Protein 6GYW (pdb70)

Foldseek 3Di:
DDVVLVQLLVFVLVLLLVCLVVLQKAKEKEADDDDPVVQLVQFAADFAAGGSVVRNVQRDPPDPFNQAHFYDYQRGGGGGNTDADFAPDPVVVPDDDRVRRQLRNQCVHQMKMWIQGSVRSAIWIDGNSDIGTRDDSVVVSVVCCVRNVD/DVVLVVQLCFVLVLLLVCLVQLQKAKEKAADDDDDVVQLVQFAADQAAGGNVVRNVQRDPPDPFNAAYFYDYQRGGGGGNTDADFAPDPVPPPPDDRRQRRQLRNQCVHQIKMWIQGSVNSFIWIDGNNDIGTRDDSVVVSVVCCCRRPND

Secondary structure (DSSP, 8-state):
--HHHHHHHHHHHHHHHHHHHHT--EEEEE--SS--HHHHTTSEEEEEE--HHHHHHHT-TTSTTSSSEEEEETTEEEEEEE--PPP--SS-----HHHHHHHHHHHSS--EEEEE-TTT--EEEEETTEEE-S--HHHHHHHHHHHHH-/-HHHHHHHHHHHHHHHHHHHHT--EEEEE--SS--HHHHTTSEEEEEE--HHHHHHHHSTTSTTSSSEEEEETTEEEEEEE-------TTS-TTS-HHHHHHHHHHHSS--EEEEE-TTT--EEEEETTEEE-S--HHHHHHHHHHHHT--

Nearest PDB structures (foldseek):
  6gyw-assembly1_A  TM=1.007E+00  e=6.935E-35  Staphylococcus aureus
  6gyx-assembly1_A  TM=9.900E-01  e=3.095E-31  Staphylococcus aureus
  7dg0-assembly1_B  TM=9.157E-01  e=6.106E-18  Mesomycoplasma ovipneumoniae 14811
  2fb5-assembly1_A  TM=9.556E-01  e=9.405E-17  Bacillus cereus
  8ofj-assembly1_B-2  TM=9.354E-01  e=1.714E-16  Mycoplasmoides pneumoniae 19294

CATH classification: 3.40.1700.10

B-factor: mean 43.96, std 17.42, range [19.11, 138.4]

Structure (mmCIF, N/CA/C/O backbone):
data_6GYW
#
_entry.id   6GYW
#
_cell.length_a   54.799
_cell.length_b   68.190
_cell.length_c   76.796
_cell.angle_alpha   90.000
_cell.angle_beta   90.000
_cell.angle_gamma   90.000
#
_symmetry.space_group_name_H-M   'P 21 21 21'
#
loop_
_entity.id
_entity.type
_entity.pdbx_description
1 polymer 'Diadenylate cyclase'
2 water water
#
loop_
_atom_site.group_PDB
_atom_site.id
_atom_site.type_symbol
_atom_site.label_atom_id
_atom_site.label_alt_id
_atom_site.label_comp_id
_atom_site.label_asym_id
_atom_site.label_entity_id
_atom_site.label_seq_id
_atom_site.pdbx_PDB_ins_code
_atom_site.Cartn_x
_atom_site.Cartn_y
_atom_site.Cartn_z
_atom_site.occupancy
_atom_site.B_iso_or_equiv
_atom_site.auth_seq_id
_atom_site.auth_comp_id
_atom_site.auth_asym_id
_atom_site.auth_atom_id
_atom_site.pdbx_PDB_model_num
ATOM 1 N N . TYR A 1 16 ? 8.366 20.510 20.583 1.00 59.55 110 TYR A N 1
ATOM 2 C CA . TYR A 1 16 ? 9.290 19.686 21.357 1.00 52.49 110 TYR A CA 1
ATOM 3 C C . TYR A 1 16 ? 10.237 20.570 22.158 1.00 64.97 110 TYR A C 1
ATOM 4 O O . TYR A 1 16 ? 10.542 21.692 21.754 1.00 65.89 110 TYR A O 1
ATOM 22 N N . SER A 1 17 ? 10.735 20.025 23.261 1.00 53.36 111 SER A N 1
ATOM 23 C CA . SER A 1 17 ? 11.666 20.730 24.125 1.00 53.26 111 SER A CA 1
ATOM 24 C C . SER A 1 17 ? 13.040 20.822 23.444 1.00 42.51 111 SER A C 1
ATOM 25 O O . SER A 1 17 ? 13.354 20.037 22.554 1.00 39.61 111 SER A O 1
ATOM 33 N N . LYS A 1 18 ? 13.863 21.773 23.869 1.00 51.48 112 LYS A N 1
ATOM 34 C CA . LYS A 1 18 ? 15.196 21.902 23.291 1.00 49.24 112 LYS A CA 1
ATOM 35 C C . LYS A 1 18 ? 15.928 20.586 23.567 1.00 43.12 112 LYS A C 1
ATOM 36 O O . LYS A 1 18 ? 16.612 20.046 22.705 1.00 39.80 112 LYS A O 1
ATOM 55 N N . ASP A 1 19 ? 15.760 20.031 24.762 1.00 44.17 113 ASP A N 1
ATOM 56 C CA . ASP A 1 19 ? 16.440 18.767 25.081 1.00 37.93 113 ASP A CA 1
ATOM 57 C C . ASP A 1 19 ? 15.977 17.629 24.137 1.00 36.22 113 ASP A C 1
ATOM 58 O O . ASP A 1 19 ? 16.775 16.820 23.641 1.00 36.77 113 ASP A O 1
ATOM 67 N N . GLU A 1 20 ? 14.710 17.608 23.825 1.00 38.05 114 GLU A N 1
ATOM 68 C CA . GLU A 1 20 ? 14.186 16.659 22.883 1.00 33.91 114 GLU A CA 1
ATOM 69 C C . GLU A 1 20 ? 14.775 16.932 21.508 1.00 31.03 114 GLU A C 1
ATOM 70 O O . GLU A 1 20 ? 15.063 16.043 20.780 1.00 33.95 114 GLU A O 1
ATOM 82 N N . GLU A 1 21 ? 14.927 18.192 21.171 1.00 36.03 115 GLU A N 1
ATOM 83 C CA . GLU A 1 21 ? 15.490 18.600 19.901 1.00 38.05 115 GLU A CA 1
ATOM 84 C C . GLU A 1 21 ? 16.944 18.144 19.778 1.00 34.65 115 GLU A C 1
ATOM 85 O O . GLU A 1 21 ? 17.365 17.714 18.744 1.00 33.33 115 GLU A O 1
ATOM 97 N N . LYS A 1 22 ? 17.695 18.270 20.853 1.00 35.05 116 LYS A N 1
ATOM 98 C CA . LYS A 1 22 ? 19.084 17.851 20.886 1.00 33.43 116 LYS A CA 1
ATOM 99 C C . LYS A 1 22 ? 19.187 16.347 20.712 1.00 30.63 116 LYS A C 1
ATOM 100 O O . LYS A 1 22 ? 20.071 15.882 20.053 1.00 31.96 116 LYS A O 1
ATOM 119 N N . LEU A 1 23 ? 18.284 15.603 21.313 1.00 30.00 117 LEU A N 1
ATOM 120 C CA . LEU A 1 23 ? 18.280 14.168 21.182 1.00 29.71 117 LEU A CA 1
ATOM 121 C C . LEU A 1 23 ? 17.997 13.749 19.754 1.00 26.87 117 LEU A C 1
ATOM 122 O O . LEU A 1 23 ? 18.609 12.845 19.241 1.00 25.35 117 LEU A O 1
ATOM 138 N N . ILE A 1 24 ? 17.068 14.434 19.124 1.00 28.42 118 ILE A N 1
ATOM 139 C CA . ILE A 1 24 ? 16.724 14.150 17.771 1.00 30.00 118 ILE A CA 1
ATOM 140 C C . ILE A 1 24 ? 17.931 14.384 16.877 1.00 30.89 118 ILE A C 1
ATOM 141 O O . ILE A 1 24 ? 18.192 13.601 16.002 1.00 30.72 118 ILE A O 1
ATOM 157 N N . GLN A 1 25 ? 18.646 15.462 17.106 1.00 29.34 119 GLN A N 1
ATOM 158 C CA . GLN A 1 25 ? 19.812 15.756 16.332 1.00 30.78 119 GLN A CA 1
ATOM 159 C C . GLN A 1 25 ? 20.912 14.747 16.554 1.00 30.74 119 GLN A C 1
ATOM 160 O O . GLN A 1 25 ? 21.563 14.372 15.637 1.00 29.52 119 GLN A O 1
ATOM 174 N N . SER A 1 26 ? 21.106 14.326 17.790 1.00 29.51 120 SER A N 1
ATOM 175 C CA . SER A 1 26 ? 22.100 13.298 18.092 1.00 29.69 120 SER A CA 1
ATOM 176 C C . SER A 1 26 ? 21.865 12.022 17.282 1.00 29.59 120 SER A C 1
ATOM 177 O O . SER A 1 26 ? 22.791 11.483 16.669 1.00 25.71 120 SER A O 1
ATOM 185 N N . VAL A 1 27 ? 20.624 11.550 17.272 1.00 26.59 121 VAL A N 1
ATOM 186 C CA . VAL A 1 27 ? 20.281 10.330 16.546 1.00 26.31 121 VAL A CA 1
ATOM 187 C C . VAL A 1 27 ? 20.396 10.558 15.039 1.00 24.14 121 VAL A C 1
ATOM 188 O O . VAL A 1 27 ? 20.945 9.722 14.322 1.00 23.78 121 VAL A O 1
ATOM 201 N N . SER A 1 28 ? 19.889 11.661 14.539 1.00 24.70 122 SER A N 1
ATOM 202 C CA . SER A 1 28 ? 19.923 11.920 13.125 1.00 26.03 122 SER A CA 1
ATOM 203 C C . SER A 1 28 ? 21.325 12.038 12.579 1.00 26.30 122 SER A C 1
ATOM 204 O O . SER A 1 28 ? 21.611 11.543 11.550 1.00 25.88 122 SER A O 1
ATOM 212 N N . LYS A 1 29 ? 22.188 12.711 13.296 1.00 25.56 123 LYS A N 1
ATOM 213 C CA . LYS A 1 29 ? 23.559 12.851 12.881 1.00 24.76 123 LYS A CA 1
ATOM 214 C C . LYS A 1 29 ? 24.276 11.514 12.870 1.00 25.46 123 LYS A C 1
ATOM 215 O O . LYS A 1 29 ? 25.078 11.270 12.019 1.00 26.52 123 LYS A O 1
ATOM 234 N N . ALA A 1 30 ? 23.999 10.678 13.848 1.00 21.91 124 ALA A N 1
ATOM 235 C CA . ALA A 1 30 ? 24.600 9.366 13.916 1.00 21.59 124 ALA A CA 1
ATOM 236 C C . ALA A 1 30 ? 24.160 8.506 12.767 1.00 25.99 124 ALA A C 1
ATOM 237 O O . ALA A 1 30 ? 24.945 7.859 12.175 1.00 25.47 124 ALA A O 1
ATOM 244 N N . VAL A 1 31 ? 22.887 8.533 12.468 1.00 22.13 125 VAL A N 1
ATOM 245 C CA . VAL A 1 31 ? 22.354 7.755 11.371 1.00 21.07 125 VAL A CA 1
ATOM 246 C C . VAL A 1 31 ? 22.924 8.223 10.027 1.00 25.70 125 VAL A C 1
ATOM 247 O O . VAL A 1 31 ? 23.256 7.407 9.166 1.00 25.43 125 VAL A O 1
ATOM 260 N N . GLN A 1 32 ? 23.040 9.532 9.844 1.00 27.11 126 GLN A N 1
ATOM 261 C CA . GLN A 1 32 ? 23.607 10.073 8.613 1.00 27.47 126 GLN A CA 1
ATOM 262 C C . GLN A 1 32 ? 25.073 9.669 8.473 1.00 25.67 126 GLN A C 1
ATOM 263 O O . GLN A 1 32 ? 25.531 9.371 7.370 1.00 27.60 126 GLN A O 1
ATOM 277 N N . TYR A 1 33 ? 25.795 9.655 9.594 1.00 25.36 127 TYR A N 1
ATOM 278 C CA . TYR A 1 33 ? 27.215 9.281 9.597 1.00 28.19 127 TYR A CA 1
ATOM 279 C C . TYR A 1 33 ? 27.363 7.832 9.160 1.00 29.41 127 TYR A C 1
ATOM 280 O O . TYR A 1 33 ? 28.199 7.495 8.319 1.00 26.52 127 TYR A O 1
ATOM 298 N N . MET A 1 34 ? 26.532 6.969 9.731 1.00 25.66 128 MET A N 1
ATOM 299 C CA . MET A 1 34 ? 26.616 5.548 9.440 1.00 27.76 128 MET A CA 1
ATOM 300 C C . MET A 1 34 ? 26.177 5.258 8.015 1.00 28.90 128 MET A C 1
ATOM 301 O O . MET A 1 34 ? 26.760 4.404 7.335 1.00 26.71 128 MET A O 1
ATOM 315 N N . ALA A 1 35 ? 25.173 5.990 7.549 1.00 25.82 129 ALA A N 1
ATOM 316 C CA . ALA A 1 35 ? 24.675 5.819 6.189 1.00 28.37 129 ALA A CA 1
ATOM 317 C C . ALA A 1 35 ? 25.770 6.062 5.152 1.00 28.94 129 ALA A C 1
ATOM 318 O O . ALA A 1 35 ? 25.949 5.268 4.229 1.00 28.52 129 ALA A O 1
ATOM 325 N N . LYS A 1 36 ? 26.505 7.158 5.318 1.00 28.27 130 LYS A N 1
ATOM 326 C CA . LYS A 1 36 ? 27.562 7.518 4.387 1.00 27.04 130 LYS A CA 1
ATOM 327 C C . LYS A 1 36 ? 28.656 6.459 4.341 1.00 26.75 130 LYS A C 1
ATOM 328 O O . LYS A 1 36 ? 29.275 6.236 3.303 1.00 27.14 130 LYS A O 1
ATOM 347 N N . ARG A 1 37 ? 28.888 5.819 5.482 1.00 30.40 131 ARG A N 1
ATOM 348 C CA . ARG A 1 37 ? 29.967 4.849 5.610 1.00 32.71 131 ARG A CA 1
ATOM 349 C C . ARG A 1 37 ? 29.490 3.411 5.428 1.00 29.69 131 ARG A C 1
ATOM 350 O O . ARG A 1 37 ? 30.274 2.470 5.558 1.00 32.81 131 ARG A O 1
ATOM 370 N N . ARG A 1 38 ? 28.209 3.250 5.116 1.00 27.16 132 ARG A N 1
ATOM 371 C CA . ARG A 1 38 ? 27.654 1.935 4.826 1.00 28.65 132 ARG A CA 1
ATOM 372 C C . ARG A 1 38 ? 27.812 1.031 6.043 1.00 31.39 132 ARG A C 1
ATOM 373 O O . ARG A 1 38 ? 28.161 -0.145 5.933 1.00 33.59 132 ARG A O 1
ATOM 394 N N . ILE A 1 39 ? 27.574 1.622 7.208 1.00 29.05 133 ILE A N 1
ATOM 395 C CA . ILE A 1 39 ? 27.539 0.903 8.469 1.00 26.43 133 ILE A CA 1
ATOM 396 C C . ILE A 1 39 ? 26.098 0.538 8.773 1.00 30.99 133 ILE A C 1
ATOM 397 O O . ILE A 1 39 ? 25.254 1.420 8.926 1.00 29.65 133 ILE A O 1
ATOM 413 N N . GLY A 1 40 ? 25.819 -0.756 8.848 1.00 28.69 134 GLY A N 1
ATOM 414 C CA . GLY A 1 40 ? 24.487 -1.215 9.186 1.00 30.23 134 GLY A CA 1
ATOM 415 C C . GLY A 1 40 ? 24.136 -0.841 10.609 1.00 28.82 134 GLY A C 1
ATOM 416 O O . GLY A 1 40 ? 24.954 -0.938 11.516 1.00 29.01 134 GLY A O 1
ATOM 420 N N . ALA A 1 41 ? 22.905 -0.400 10.812 1.00 30.02 135 ALA A N 1
ATOM 421 C CA . ALA A 1 41 ? 22.469 -0.042 12.149 1.00 29.01 135 ALA A CA 1
ATOM 422 C C . ALA A 1 41 ? 20.991 -0.330 12.270 1.00 25.48 135 ALA A C 1
ATOM 423 O O . ALA A 1 41 ? 20.275 -0.350 11.278 1.00 26.34 135 ALA A O 1
ATOM 430 N N . LEU A 1 42 ? 20.562 -0.543 13.505 1.00 28.05 136 LEU A N 1
ATOM 431 C CA . LEU A 1 42 ? 19.204 -0.962 13.812 1.00 27.66 136 LEU A CA 1
ATOM 432 C C . LEU A 1 42 ? 18.885 -0.407 15.190 1.00 22.81 136 LEU A C 1
ATOM 433 O O . LEU A 1 42 ? 19.444 -0.861 16.190 1.00 23.87 136 LEU A O 1
ATOM 449 N N . ILE A 1 43 ? 18.027 0.613 15.232 1.00 24.54 137 ILE A N 1
ATOM 450 C CA . ILE A 1 43 ? 17.690 1.294 16.483 1.00 19.11 137 ILE A CA 1
ATOM 451 C C . ILE A 1 43 ? 16.184 1.322 16.669 1.00 20.11 137 ILE A C 1
ATOM 452 O O . ILE A 1 43 ? 15.471 1.849 15.816 1.00 22.97 137 ILE A O 1
ATOM 468 N N . VAL A 1 44 ? 15.745 0.756 17.792 1.00 21.73 138 VAL A N 1
ATOM 469 C CA . VAL A 1 44 ? 14.332 0.632 18.144 1.00 23.09 138 VAL A CA 1
ATOM 470 C C . VAL A 1 44 ? 13.980 1.601 19.273 1.00 25.87 138 VAL A C 1
ATOM 471 O O . VAL A 1 44 ? 14.650 1.644 20.309 1.00 25.93 138 VAL A O 1
ATOM 484 N N . PHE A 1 45 ? 12.931 2.384 19.043 1.00 23.56 139 PHE A N 1
ATOM 485 C CA . PHE A 1 45 ? 12.400 3.317 20.029 1.00 22.90 139 PHE A CA 1
ATOM 486 C C . PHE A 1 45 ? 11.110 2.785 20.619 1.00 27.69 139 PHE A C 1
ATOM 487 O O . PHE A 1 45 ? 10.097 2.678 19.926 1.00 29.22 139 PHE A O 1
ATOM 504 N N . GLU A 1 46 ? 11.164 2.444 21.901 1.00 26.00 140 GLU A N 1
ATOM 505 C CA . GLU A 1 46 ? 10.005 1.928 22.611 1.00 28.40 140 GLU A CA 1
ATOM 506 C C . GLU A 1 46 ? 8.929 2.990 22.730 1.00 30.24 140 GLU A C 1
ATOM 507 O O . GLU A 1 46 ? 9.207 4.167 22.975 1.00 30.67 140 GLU A O 1
ATOM 519 N N . LYS A 1 47 ? 7.692 2.559 22.551 1.00 30.46 141 LYS A N 1
ATOM 520 C CA . LYS A 1 47 ? 6.556 3.425 22.777 1.00 34.17 141 LYS A CA 1
ATOM 521 C C . LYS A 1 47 ? 5.730 2.779 23.889 1.00 31.28 141 LYS A C 1
ATOM 522 O O . LYS A 1 47 ? 6.215 2.668 25.018 1.00 35.36 141 LYS A O 1
ATOM 541 N N . GLU A 1 48 ? 4.507 2.351 23.608 1.00 32.25 142 GLU A N 1
ATOM 542 C CA . GLU A 1 48 ? 3.657 1.862 24.678 1.00 43.32 142 GLU A CA 1
ATOM 543 C C . GLU A 1 48 ? 3.921 0.395 24.999 1.00 43.43 142 GLU A C 1
ATOM 544 O O . GLU A 1 48 ? 3.891 -0.001 26.163 1.00 45.75 142 GLU A O 1
ATOM 556 N N . THR A 1 49 ? 4.172 -0.409 23.971 1.00 40.41 143 THR A N 1
ATOM 557 C CA . THR A 1 49 ? 4.473 -1.820 24.178 1.00 37.97 143 THR A CA 1
ATOM 558 C C . THR A 1 49 ? 5.820 -1.951 24.861 1.00 40.47 143 THR A C 1
ATOM 559 O O . THR A 1 49 ? 6.837 -1.500 24.325 1.00 35.86 143 THR A O 1
ATOM 570 N N . GLY A 1 50 ? 5.832 -2.566 26.039 1.00 37.55 144 GLY A N 1
ATOM 571 C CA . GLY A 1 50 ? 7.082 -2.787 26.747 1.00 37.02 144 GLY A CA 1
ATOM 572 C C . GLY A 1 50 ? 7.979 -3.783 26.029 1.00 37.02 144 GLY A C 1
ATOM 573 O O . GLY A 1 50 ? 7.528 -4.861 25.640 1.00 39.83 144 GLY A O 1
ATOM 577 N N . LEU A 1 51 ? 9.250 -3.424 25.859 1.00 38.58 145 LEU A N 1
ATOM 578 C CA . LEU A 1 51 ? 10.201 -4.262 25.125 1.00 34.96 145 LEU A CA 1
ATOM 579 C C . LEU A 1 51 ? 11.212 -4.920 26.059 1.00 35.51 145 LEU A C 1
ATOM 580 O O . LEU A 1 51 ? 12.290 -5.318 25.619 1.00 33.99 145 LEU A O 1
ATOM 596 N N . GLN A 1 52 ? 10.864 -5.045 27.337 1.00 38.68 146 GLN A N 1
ATOM 597 C CA . GLN A 1 52 ? 11.810 -5.551 28.338 1.00 44.94 146 GLN A CA 1
ATOM 598 C C . GLN A 1 52 ? 12.390 -6.917 27.959 1.00 35.62 146 GLN A C 1
ATOM 599 O O . GLN A 1 52 ? 13.571 -7.172 28.181 1.00 40.00 146 GLN A O 1
ATOM 613 N N . ASP A 1 53 ? 11.560 -7.791 27.397 1.00 40.07 147 ASP A N 1
ATOM 614 C CA . ASP A 1 53 ? 12.005 -9.130 27.016 1.00 42.73 147 ASP A CA 1
ATOM 615 C C . ASP A 1 53 ? 13.122 -9.077 25.969 1.00 41.61 147 ASP A C 1
ATOM 616 O O . ASP A 1 53 ? 14.072 -9.854 26.027 1.00 45.83 147 ASP A O 1
ATOM 625 N N . TYR A 1 54 ? 13.007 -8.155 25.021 1.00 37.96 148 TYR A N 1
ATOM 626 C CA . TYR A 1 54 ? 14.028 -7.989 23.989 1.00 33.46 148 TYR A CA 1
ATOM 627 C C . TYR A 1 54 ? 15.254 -7.281 24.552 1.00 31.08 148 TYR A C 1
ATOM 628 O O . TYR A 1 54 ? 16.399 -7.639 24.236 1.00 32.14 148 TYR A O 1
ATOM 646 N N . ILE A 1 55 ? 15.020 -6.286 25.402 1.00 29.77 149 ILE A N 1
ATOM 647 C CA . ILE A 1 55 ? 16.116 -5.575 26.052 1.00 30.14 149 ILE A CA 1
ATOM 648 C C . ILE A 1 55 ? 17.002 -6.550 26.821 1.00 32.73 149 ILE A C 1
ATOM 649 O O . ILE A 1 55 ? 18.237 -6.434 26.804 1.00 30.49 149 ILE A O 1
ATOM 665 N N . GLU A 1 56 ? 16.375 -7.529 27.467 1.00 32.94 150 GLU A N 1
ATOM 666 C CA . GLU A 1 56 ? 17.104 -8.464 28.321 1.00 37.16 150 GLU A CA 1
ATOM 667 C C . GLU A 1 56 ? 17.981 -9.454 27.541 1.00 43.10 150 GLU A C 1
ATOM 668 O O . GLU A 1 56 ? 18.858 -10.086 28.126 1.00 44.78 150 GLU A O 1
ATOM 680 N N . THR A 1 57 ? 17.765 -9.581 26.232 1.00 34.37 151 THR A N 1
ATOM 681 C CA . THR A 1 57 ? 18.630 -10.422 25.398 1.00 34.22 151 THR A CA 1
ATOM 682 C C . THR A 1 57 ? 19.916 -9.701 25.006 1.00 30.26 151 THR A C 1
ATOM 683 O O . THR A 1 57 ? 20.860 -10.332 24.529 1.00 34.48 151 THR A O 1
ATOM 694 N N . GLY A 1 58 ? 19.947 -8.388 25.217 1.00 33.37 152 GLY A N 1
ATOM 695 C CA . GLY A 1 58 ? 21.081 -7.568 24.833 1.00 31.13 152 GLY A CA 1
ATOM 696 C C . GLY A 1 58 ? 22.067 -7.329 25.960 1.00 27.63 152 GLY A C 1
ATOM 697 O O . GLY A 1 58 ? 22.037 -7.992 26.992 1.00 30.21 152 GLY A O 1
ATOM 701 N N . ILE A 1 59 ? 22.959 -6.376 25.735 1.00 28.51 153 ILE A N 1
ATOM 702 C CA . ILE A 1 59 ? 23.902 -5.931 26.752 1.00 30.84 153 ILE A CA 1
ATOM 703 C C . ILE A 1 59 ? 23.357 -4.663 27.390 1.00 27.75 153 ILE A C 1
ATOM 704 O O . ILE A 1 59 ? 23.198 -3.643 26.722 1.00 27.58 153 ILE A O 1
ATOM 720 N N . ALA A 1 60 ? 23.064 -4.732 28.685 1.00 29.90 154 ALA A N 1
ATOM 721 C CA . ALA A 1 60 ? 22.425 -3.619 29.371 1.00 31.46 154 ALA A CA 1
ATOM 722 C C . ALA A 1 60 ? 23.360 -2.421 29.435 1.00 30.43 154 ALA A C 1
ATOM 723 O O . ALA A 1 60 ? 24.545 -2.559 29.763 1.00 30.66 154 ALA A O 1
ATOM 730 N N . MET A 1 61 ? 22.824 -1.248 29.119 1.00 27.78 155 MET A N 1
ATOM 731 C CA . MET A 1 61 ? 23.601 -0.010 29.137 1.00 26.50 155 MET A CA 1
ATOM 732 C C . MET A 1 61 ? 22.993 1.068 30.041 1.00 29.18 155 MET A C 1
ATOM 733 O O . MET A 1 61 ? 23.692 1.621 30.885 1.00 30.64 155 MET A O 1
ATOM 747 N N . ASP A 1 62 ? 21.729 1.403 29.855 1.00 24.90 156 ASP A N 1
ATOM 748 C CA . ASP A 1 62 ? 21.074 2.455 30.609 1.00 24.80 156 ASP A CA 1
ATOM 749 C C . ASP A 1 62 ? 21.897 3.720 30.494 1.00 27.61 156 ASP A C 1
ATOM 750 O O . ASP A 1 62 ? 22.181 4.367 31.449 1.00 29.00 156 ASP A O 1
ATOM 759 N N . SER A 1 63 ? 22.266 4.028 29.270 1.00 26.77 157 SER A N 1
ATOM 760 C CA . SER A 1 63 ? 23.102 5.135 28.927 1.00 29.52 157 SER A CA 1
ATOM 761 C C . SER A 1 63 ? 22.473 6.325 28.273 1.00 29.53 157 SER A C 1
ATOM 762 O O . SER A 1 63 ? 21.549 6.196 27.563 1.00 26.81 157 SER A O 1
ATOM 770 N N . ASN A 1 64 ? 23.050 7.483 28.526 1.00 25.88 158 ASN A N 1
ATOM 771 C CA . ASN A 1 64 ? 22.645 8.702 27.885 1.00 25.86 158 ASN A CA 1
ATOM 772 C C . ASN A 1 64 ? 22.982 8.582 26.422 1.00 24.61 158 ASN A C 1
ATOM 773 O O . ASN A 1 64 ? 23.864 7.881 26.068 1.00 24.38 158 ASN A O 1
ATOM 784 N N . ILE A 1 65 ? 22.244 9.295 25.603 1.00 24.71 159 ILE A N 1
ATOM 785 C CA . ILE A 1 65 ? 22.385 9.257 24.155 1.00 24.50 159 ILE A CA 1
ATOM 786 C C . ILE A 1 65 ? 23.305 10.362 23.634 1.00 30.75 159 ILE A C 1
ATOM 787 O O . ILE A 1 65 ? 23.179 11.527 24.016 1.00 28.69 159 ILE A O 1
ATOM 803 N N . SER A 1 66 ? 24.235 9.975 22.764 1.00 25.37 160 SER A N 1
ATOM 804 C CA . SER A 1 66 ? 25.072 10.918 22.022 1.00 22.98 160 SER A CA 1
ATOM 805 C C . SER A 1 66 ? 25.319 10.367 20.633 1.00 23.90 160 SER A C 1
ATOM 806 O O . SER A 1 66 ? 25.246 9.158 20.420 1.00 24.88 160 SER A O 1
ATOM 814 N N . GLN A 1 67 ? 25.636 11.250 19.696 1.00 23.78 161 GLN A N 1
ATOM 815 C CA . GLN A 1 67 ? 25.987 10.825 18.348 1.00 20.74 161 GLN A CA 1
ATOM 816 C C . GLN A 1 67 ? 27.179 9.875 18.422 1.00 25.64 161 GLN A C 1
ATOM 817 O O . GLN A 1 67 ? 27.211 8.846 17.747 1.00 25.95 161 GLN A O 1
ATOM 831 N N . GLU A 1 68 ? 28.143 10.223 19.270 1.00 23.63 162 GLU A N 1
ATOM 832 C CA . GLU A 1 68 ? 29.378 9.459 19.379 1.00 23.72 162 GLU A CA 1
ATOM 833 C C . GLU A 1 68 ? 29.127 8.026 19.852 1.00 23.13 162 GLU A C 1
ATOM 834 O O . GLU A 1 68 ? 29.664 7.071 19.266 1.00 25.92 162 GLU A O 1
ATOM 846 N N . LEU A 1 69 ? 28.320 7.860 20.892 1.00 23.82 163 LEU A N 1
ATOM 847 C CA . LEU A 1 69 ? 28.054 6.527 21.418 1.00 21.99 163 LEU A CA 1
ATOM 848 C C . LEU A 1 69 ? 27.245 5.678 20.425 1.00 25.10 163 LEU A C 1
ATOM 849 O O . LEU A 1 69 ? 27.512 4.484 20.266 1.00 25.99 163 LEU A O 1
ATOM 865 N N . LEU A 1 70 ? 26.270 6.282 19.750 1.00 26.50 164 LEU A N 1
ATOM 866 C CA . LEU A 1 70 ? 25.524 5.544 18.729 1.00 26.04 164 LEU A CA 1
ATOM 867 C C . LEU A 1 70 ? 26.460 4.998 17.642 1.00 25.46 164 LEU A C 1
ATOM 868 O O . LEU A 1 70 ? 26.361 3.832 17.254 1.00 28.50 164 LEU A O 1
ATOM 884 N N . ILE A 1 71 ? 27.382 5.821 17.157 1.00 25.07 165 ILE A N 1
ATOM 885 C CA . ILE A 1 71 ? 28.337 5.368 16.152 1.00 25.78 165 ILE A CA 1
ATOM 886 C C . ILE A 1 71 ? 29.227 4.260 16.708 1.00 30.66 165 ILE A C 1
ATOM 887 O O . ILE A 1 71 ? 29.395 3.228 16.061 1.00 34.28 165 ILE A O 1
ATOM 903 N N . ASN A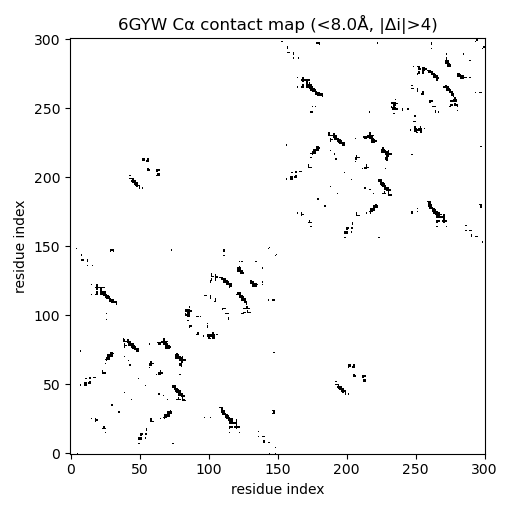 1 72 ? 29.768 4.458 17.908 1.00 28.41 166 ASN A N 1
ATOM 904 C CA . ASN A 1 72 ? 30.655 3.466 18.505 1.00 29.02 166 ASN A CA 1
ATOM 905 C C . ASN A 1 72 ? 29.977 2.098 18.620 1.00 26.23 166 ASN A C 1
ATOM 906 O O . ASN A 1 72 ? 30.612 1.074 18.356 1.00 33.59 166 ASN A O 1
ATOM 917 N N . VAL A 1 73 ? 28.698 2.080 18.975 1.00 26.24 167 VAL A N 1
ATOM 918 C CA . VAL A 1 73 ? 28.000 0.819 19.180 1.00 23.04 167 VAL A CA 1
ATOM 919 C C . VAL A 1 73 ? 27.979 -0.017 17.908 1.00 27.81 167 VAL A C 1
ATOM 920 O O . VAL A 1 73 ? 28.123 -1.234 17.970 1.00 28.68 167 VAL A O 1
ATOM 933 N N . PHE A 1 74 ? 27.814 0.631 16.758 1.00 26.48 168 PHE A N 1
ATOM 934 C CA . PHE A 1 74 ? 27.602 -0.092 15.500 1.00 31.05 168 PHE A CA 1
ATOM 935 C C . PHE A 1 74 ? 28.849 -0.310 14.638 1.00 32.09 168 PHE A C 1
ATOM 936 O O . PHE A 1 74 ? 28.767 -0.751 13.487 1.00 35.99 168 PHE A O 1
ATOM 953 N N . ILE A 1 75 ? 29.995 -0.080 15.216 1.00 30.75 169 ILE A N 1
ATOM 954 C CA . ILE A 1 75 ? 31.213 -0.331 14.503 1.00 29.57 169 ILE A CA 1
ATOM 955 C C . ILE A 1 75 ? 31.291 -1.808 14.230 1.00 33.03 169 ILE A C 1
ATOM 956 O O . ILE A 1 75 ? 31.137 -2.622 15.069 1.00 38.11 169 ILE A O 1
ATOM 972 N N . PRO A 1 76 ? 31.584 -2.100 12.915 1.00 35.03 170 PRO A N 1
ATOM 973 C CA . PRO A 1 76 ? 31.637 -3.528 12.595 1.00 53.37 170 PRO A CA 1
ATOM 974 C C . PRO A 1 76 ? 32.668 -4.271 13.368 1.00 63.09 170 PRO A C 1
ATOM 975 O O . PRO A 1 76 ? 33.708 -3.777 13.721 1.00 96.05 170 PRO A O 1
ATOM 986 N N . ASN A 1 77 ? 32.343 -5.502 13.648 1.00 60.80 171 ASN A N 1
ATOM 987 C CA . ASN A 1 77 ? 33.229 -6.351 14.387 1.00 73.49 171 ASN A CA 1
ATOM 988 C C . ASN A 1 77 ? 33.643 -5.899 15.768 1.00 71.61 171 ASN A C 1
ATOM 989 O O . ASN A 1 77 ? 34.786 -5.968 16.142 1.00 70.32 171 ASN A O 1
ATOM 1000 N N . THR A 1 78 ? 32.655 -5.441 16.505 1.00 47.27 172 THR A N 1
ATOM 1001 C CA . THR A 1 78 ? 32.739 -5.144 17.920 1.00 48.56 172 THR A CA 1
ATOM 1002 C C . THR A 1 78 ? 31.648 -5.956 18.611 1.00 61.31 172 THR A C 1
ATOM 1003 O O . THR A 1 78 ? 30.694 -6.380 17.964 1.00 48.85 172 THR A O 1
ATOM 1014 N N . PRO A 1 79 ? 31.776 -6.178 19.925 1.00 68.85 173 PRO A N 1
ATOM 1015 C CA . PRO A 1 79 ? 30.773 -7.022 20.586 1.00 72.38 173 PRO A CA 1
ATOM 1016 C C . PRO A 1 79 ? 29.339 -6.476 20.509 1.00 58.67 173 PRO A C 1
ATOM 1017 O O . PRO A 1 79 ? 28.391 -7.260 20.525 1.00 83.61 173 PRO A O 1
ATOM 1028 N N . LEU A 1 80 ? 29.186 -5.159 20.398 1.00 41.33 174 LEU A N 1
ATOM 1029 C CA . LEU A 1 80 ? 27.871 -4.537 20.518 1.00 33.23 174 LEU A CA 1
ATOM 1030 C C . LEU A 1 80 ? 27.132 -4.311 19.201 1.00 30.02 174 LEU A C 1
ATOM 1031 O O . LEU A 1 80 ? 25.996 -3.874 19.223 1.00 30.78 174 LEU A O 1
ATOM 1047 N N . HIS A 1 81 ? 27.773 -4.581 18.068 1.00 34.37 175 HIS A N 1
ATOM 1048 C CA . HIS A 1 81 ? 27.188 -4.218 16.779 1.00 43.14 175 HIS A CA 1
ATOM 1049 C C . HIS A 1 81 ? 26.163 -5.251 16.314 1.00 38.12 175 HIS A C 1
ATOM 1050 O O . HIS A 1 81 ? 25.304 -4.942 15.493 1.00 44.46 175 HIS A O 1
ATOM 1064 N N . ASP A 1 82 ? 26.262 -6.467 16.846 1.00 37.21 176 ASP A N 1
ATOM 1065 C CA . ASP A 1 82 ? 25.492 -7.603 16.341 1.00 47.29 176 ASP A CA 1
ATOM 1066 C C . ASP A 1 82 ? 24.117 -7.696 17.001 1.00 40.50 176 ASP A C 1
ATOM 1067 O O . ASP A 1 82 ? 23.860 -8.553 17.847 1.00 41.46 176 ASP A O 1
ATOM 1076 N N . GLY A 1 83 ? 23.229 -6.807 16.598 1.00 36.21 177 GLY A N 1
ATOM 1077 C CA . GLY A 1 83 ? 21.873 -6.827 17.096 1.00 31.16 177 GLY A CA 1
ATOM 1078 C C . GLY A 1 83 ? 21.313 -5.434 17.123 1.00 27.32 177 GLY A C 1
ATOM 1079 O O . GLY A 1 83 ? 21.883 -4.510 16.544 1.00 30.83 177 GLY A O 1
ATOM 1083 N N . ALA A 1 84 ? 20.192 -5.274 17.814 1.00 26.73 178 ALA A N 1
ATOM 1084 C CA . ALA A 1 84 ? 19.493 -4.003 17.848 1.00 26.24 178 ALA A CA 1
ATOM 1085 C C . ALA A 1 84 ? 19.813 -3.194 19.091 1.00 24.50 178 ALA A C 1
ATOM 1086 O O . ALA A 1 84 ? 19.959 -3.738 20.183 1.00 26.60 178 ALA A O 1
ATOM 1093 N N . MET A 1 85 ? 19.903 -1.884 18.905 1.00 23.35 179 MET A N 1
ATOM 1094 C CA . MET A 1 85 ? 19.899 -0.945 20.007 1.00 21.00 179 MET A CA 1
ATOM 1095 C C . MET A 1 85 ? 18.453 -0.677 20.356 1.00 22.72 179 MET A C 1
ATOM 1096 O O . MET A 1 85 ? 17.651 -0.451 19.453 1.00 26.28 179 MET A O 1
ATOM 1110 N N . ILE A 1 86 ? 18.135 -0.707 21.642 1.00 22.64 180 ILE A N 1
ATOM 1111 C CA . ILE A 1 86 ? 16.788 -0.386 22.103 1.00 20.69 180 ILE A CA 1
ATOM 1112 C C . ILE A 1 86 ? 16.823 0.811 23.042 1.00 25.01 180 ILE A C 1
ATOM 1113 O O . ILE A 1 86 ? 17.541 0.820 24.055 1.00 25.33 180 ILE A O 1
ATOM 1129 N N . ILE A 1 87 ? 16.037 1.821 22.687 1.00 23.67 181 ILE A N 1
ATOM 1130 C CA . ILE A 1 87 ? 15.954 3.061 23.440 1.00 22.33 181 ILE A CA 1
ATOM 1131 C C . ILE A 1 87 ? 14.609 3.170 24.154 1.00 28.74 181 ILE A C 1
ATOM 1132 O O . ILE A 1 87 ? 13.554 2.915 23.582 1.00 28.81 181 ILE A O 1
ATOM 1148 N N . GLN A 1 88 ? 14.695 3.519 25.433 1.00 25.89 182 GLN A N 1
ATOM 1149 C CA . GLN A 1 88 ? 13.562 3.714 26.331 1.00 30.50 182 GLN A CA 1
ATOM 1150 C C . GLN A 1 88 ? 13.631 5.141 26.850 1.00 32.41 182 GLN A C 1
ATOM 1151 O O . GLN A 1 88 ? 14.534 5.464 27.620 1.00 33.59 182 GLN A O 1
ATOM 1165 N N . GLY A 1 89 ? 12.702 5.998 26.439 1.00 32.87 183 GLY A N 1
ATOM 1166 C CA . GLY A 1 89 ? 12.751 7.392 26.851 1.00 30.16 183 GLY A CA 1
ATOM 1167 C C . GLY A 1 89 ? 14.027 8.048 26.348 1.00 31.82 183 GLY A C 1
ATOM 1168 O O . GLY A 1 89 ? 14.310 8.024 25.151 1.00 34.09 183 GLY A O 1
ATOM 1172 N N . THR A 1 90 ? 14.805 8.610 27.239 1.00 30.24 184 THR A N 1
ATOM 1173 C CA . THR A 1 90 ? 16.022 9.282 26.870 1.00 31.17 184 THR A CA 1
ATOM 1174 C C . THR A 1 90 ? 17.246 8.430 27.108 1.00 34.60 184 THR A C 1
ATOM 1175 O O . THR A 1 90 ? 18.323 8.945 27.128 1.00 36.53 184 THR A O 1
ATOM 1186 N N . LYS A 1 91 ? 17.064 7.144 27.309 1.00 28.74 185 LYS A N 1
ATOM 1187 C CA . LYS A 1 91 ? 18.165 6.260 27.573 1.00 25.58 185 LYS A CA 1
ATOM 1188 C C . LYS A 1 91 ? 18.306 5.094 26.612 1.00 29.26 185 LYS A C 1
ATOM 1189 O O . LYS A 1 91 ? 17.358 4.613 26.109 1.00 27.70 185 LYS A O 1
ATOM 1208 N N . ILE A 1 92 ? 19.531 4.651 26.388 1.00 25.81 186 ILE A N 1
ATOM 1209 C CA . ILE A 1 92 ? 19.785 3.478 25.603 1.00 24.57 186 ILE A CA 1
ATOM 1210 C C . ILE A 1 92 ? 19.687 2.354 26.617 1.00 30.54 186 ILE A C 1
ATOM 1211 O O . ILE A 1 92 ? 20.488 2.245 27.484 1.00 25.78 186 ILE A O 1
ATOM 1227 N N . ALA A 1 93 ? 18.687 1.517 26.498 1.00 23.98 187 ALA A N 1
ATOM 1228 C CA . ALA A 1 93 ? 18.472 0.445 27.462 1.00 23.62 187 ALA A CA 1
ATOM 1229 C C . ALA A 1 93 ? 19.483 -0.665 27.261 1.00 25.92 187 ALA A C 1
ATOM 1230 O O . ALA A 1 93 ? 20.052 -1.183 28.224 1.00 27.42 187 ALA A O 1
ATOM 1237 N N . ALA A 1 94 ? 19.701 -1.022 26.001 1.00 27.26 188 ALA A N 1
ATOM 1238 C CA . ALA A 1 94 ? 20.568 -2.136 25.661 1.00 27.96 188 ALA A CA 1
ATOM 1239 C C . ALA A 1 94 ? 21.031 -2.047 24.210 1.00 25.44 188 ALA A C 1
ATOM 1240 O O . ALA A 1 94 ? 20.423 -1.357 23.375 1.00 27.02 188 ALA A O 1
ATOM 1247 N N . ALA A 1 95 ? 22.125 -2.736 23.919 1.00 24.66 189 ALA A N 1
ATOM 1248 C CA . ALA A 1 95 ? 22.573 -2.929 22.555 1.00 27.60 189 ALA A CA 1
ATOM 1249 C C . ALA A 1 95 ? 22.723 -4.423 22.287 1.00 23.16 189 ALA A C 1
ATOM 1250 O O . ALA A 1 95 ? 22.704 -5.236 23.219 1.00 28.35 189 ALA A O 1
ATOM 1257 N N . ALA A 1 96 ? 22.863 -4.776 21.014 1.00 23.66 190 ALA A N 1
ATOM 1258 C CA . ALA A 1 96 ? 23.047 -6.159 20.591 1.00 26.35 190 ALA A CA 1
ATOM 1259 C C . ALA A 1 96 ? 21.883 -7.039 21.031 1.00 30.36 190 ALA A C 1
ATOM 1260 O O . ALA A 1 96 ? 22.062 -8.197 21.397 1.00 31.74 190 ALA A O 1
ATOM 1267 N N . SER A 1 97 ? 20.687 -6.465 20.994 1.00 28.96 191 SER A N 1
ATOM 1268 C CA . SER A 1 97 ? 19.478 -7.198 21.335 1.00 29.16 191 SER A CA 1
ATOM 1269 C C . SER A 1 97 ? 18.932 -7.988 20.158 1.00 28.54 191 SER A C 1
ATOM 1270 O O . SER A 1 97 ? 19.042 -7.578 19.000 1.00 29.50 191 SER A O 1
ATOM 1278 N N . TYR A 1 98 ? 18.317 -9.115 20.486 1.00 32.74 192 TYR A N 1
ATOM 1279 C CA . TYR A 1 98 ? 17.560 -9.908 19.532 1.00 34.92 192 TYR A CA 1
ATOM 1280 C C . TYR A 1 98 ? 16.227 -9.233 19.226 1.00 36.88 192 TYR A C 1
ATOM 1281 O O . TYR A 1 98 ? 15.612 -8.635 20.109 1.00 34.09 192 TYR A O 1
ATOM 1299 N N . LEU A 1 99 ? 15.812 -9.306 17.963 1.00 31.51 193 LEU A N 1
ATOM 1300 C CA . LEU A 1 99 ? 14.468 -8.905 17.549 1.00 32.57 193 LEU A CA 1
ATOM 1301 C C . LEU A 1 99 ? 13.884 -10.058 16.762 1.00 33.38 193 LEU A C 1
ATOM 1302 O O . LEU A 1 99 ? 14.617 -10.804 16.119 1.00 36.17 193 LEU A O 1
ATOM 1318 N N . PRO A 1 100 ? 12.553 -10.209 16.788 1.00 34.02 194 PRO A N 1
ATOM 1319 C CA . PRO A 1 100 ? 11.957 -11.290 16.006 1.00 37.92 194 PRO A CA 1
ATOM 1320 C C . PRO A 1 100 ? 11.977 -10.971 14.513 1.00 35.67 194 PRO A C 1
ATOM 1321 O O . PRO A 1 100 ? 11.775 -9.823 14.126 1.00 38.16 194 PRO A O 1
ATOM 1332 N N . LEU A 1 101 ? 12.248 -11.972 13.688 1.00 35.14 195 LEU A N 1
ATOM 1333 C CA . LEU A 1 101 ? 12.186 -11.791 12.245 1.00 37.08 195 LEU A CA 1
ATOM 1334 C C . LEU A 1 101 ? 10.748 -11.882 11.773 1.00 36.83 195 LEU A C 1
ATOM 1335 O O . LEU A 1 101 ? 9.986 -12.732 12.245 1.00 40.86 195 LEU A O 1
ATOM 1351 N N . SER A 1 102 ? 10.374 -11.022 10.832 1.00 36.43 196 SER A N 1
ATOM 1352 C CA . SER A 1 102 ? 9.020 -11.063 10.285 1.00 37.58 196 SER A CA 1
ATOM 1353 C C . SER A 1 102 ? 8.676 -12.438 9.712 1.00 44.41 196 SER A C 1
ATOM 1354 O O . SER A 1 102 ? 9.522 -13.098 9.109 1.00 50.25 196 SER A O 1
ATOM 1362 N N . ASP A 1 103 ? 7.424 -12.851 9.904 1.00 41.51 197 ASP A N 1
ATOM 1363 C CA . ASP A 1 103 ? 6.916 -14.117 9.385 1.00 44.32 197 ASP A CA 1
ATOM 1364 C C . ASP A 1 103 ? 6.368 -13.988 7.963 1.00 46.39 197 ASP A C 1
ATOM 1365 O O . ASP A 1 103 ? 6.132 -14.987 7.295 1.00 49.46 197 ASP A O 1
ATOM 1374 N N . SER A 1 104 ? 6.153 -12.759 7.504 1.00 46.04 198 SER A N 1
ATOM 1375 C CA . SER A 1 104 ? 5.476 -12.545 6.228 1.00 52.04 198 SER A CA 1
ATOM 1376 C C . SER A 1 104 ? 6.323 -13.049 5.051 1.00 47.51 198 SER A C 1
ATOM 1377 O O . SER A 1 104 ? 7.472 -12.631 4.906 1.00 48.22 198 SER A O 1
ATOM 1385 N N . PRO A 1 105 ? 5.772 -13.957 4.221 1.00 52.34 199 PRO A N 1
ATOM 1386 C CA . PRO A 1 105 ? 6.532 -14.447 3.062 1.00 55.82 199 PRO A CA 1
ATOM 1387 C C . PRO A 1 105 ? 6.916 -13.340 2.088 1.00 68.62 199 PRO A C 1
ATOM 1388 O O . PRO A 1 105 ? 8.062 -13.301 1.636 1.00 61.12 199 PRO A O 1
ATOM 1399 N N . LYS A 1 106 ? 5.971 -12.459 1.776 1.00 52.56 200 LYS A N 1
ATOM 1400 C CA . LYS A 1 106 ? 6.241 -11.330 0.898 1.00 60.06 200 LYS A CA 1
ATOM 1401 C C . LYS A 1 106 ? 7.424 -10.517 1.435 1.00 56.91 200 LYS A C 1
ATOM 1402 O O . LYS A 1 106 ? 8.259 -10.048 0.663 1.00 60.17 200 LYS A O 1
ATOM 1421 N N . ILE A 1 107 ? 7.500 -10.382 2.760 1.00 79.70 201 ILE A N 1
ATOM 1422 C CA . ILE A 1 107 ? 8.650 -9.762 3.432 1.00 72.16 201 ILE A CA 1
ATOM 1423 C C . ILE A 1 107 ? 9.684 -10.812 3.860 1.00 93.38 201 ILE A C 1
ATOM 1424 O O . ILE A 1 107 ? 9.735 -11.203 5.028 1.00 105.48 201 ILE A O 1
ATOM 1440 N N . SER A 1 108 ? 10.509 -11.261 2.920 1.00 88.19 202 SER A N 1
ATOM 1441 C CA . SER A 1 108 ? 11.561 -12.238 3.208 1.00 81.64 202 SER A CA 1
ATOM 1442 C C . SER A 1 108 ? 12.279 -12.612 1.921 1.00 68.76 202 SER A C 1
ATOM 1443 O O . SER A 1 108 ? 11.638 -12.877 0.904 1.00 88.14 202 SER A O 1
ATOM 1451 N N . SER A 1 110 ? 11.214 -8.725 -0.709 1.00 74.56 204 SER A N 1
ATOM 1452 C CA . SER A 1 110 ? 12.147 -9.670 -0.128 1.00 77.29 204 SER A CA 1
ATOM 1453 C C . SER A 1 110 ? 13.384 -8.869 0.219 1.00 79.19 204 SER A C 1
ATOM 1454 O O . SER A 1 110 ? 13.843 -8.050 -0.558 1.00 79.10 204 SER A O 1
ATOM 1461 N N . LEU A 1 111 ? 13.919 -9.123 1.396 1.00 93.39 205 LEU A N 1
ATOM 1462 C CA . LEU A 1 111 ? 15.007 -8.317 1.935 1.00 78.01 205 LEU A CA 1
ATOM 1463 C C . LEU A 1 111 ? 15.824 -9.058 2.996 1.00 71.66 205 LEU A C 1
ATOM 1464 O O . LEU A 1 111 ? 15.541 -10.212 3.320 1.00 93.33 205 LEU A O 1
ATOM 1480 N N . GLY A 1 112 ? 16.836 -8.377 3.529 1.00 74.97 206 GLY A N 1
ATOM 1481 C CA . GLY A 1 112 ? 17.826 -8.997 4.393 1.00 72.55 206 GLY A CA 1
ATOM 1482 C C . GLY A 1 112 ? 17.464 -9.086 5.865 1.00 80.01 206 GLY A C 1
ATOM 1483 O O . GLY A 1 112 ? 16.376 -8.691 6.281 1.00 85.28 206 GLY A O 1
ATOM 1487 N N . THR A 1 113 ? 18.408 -9.601 6.649 1.00 76.20 207 THR A N 1
ATOM 1488 C CA . THR A 1 113 ? 18.187 -9.916 8.057 1.00 62.39 207 THR A CA 1
ATOM 1489 C C . THR A 1 113 ? 17.791 -8.707 8.895 1.00 51.71 207 THR A C 1
ATOM 1490 O O . THR A 1 113 ? 16.800 -8.760 9.628 1.00 42.69 207 THR A O 1
ATOM 1501 N N . ARG A 1 114 ? 18.578 -7.636 8.812 1.00 41.87 208 ARG A N 1
ATOM 1502 C CA . ARG A 1 114 ? 18.309 -6.436 9.590 1.00 35.45 208 ARG A CA 1
ATOM 1503 C C . ARG A 1 114 ? 16.925 -5.879 9.277 1.00 30.06 208 ARG A C 1
ATOM 1504 O O . ARG A 1 114 ? 16.188 -5.491 10.181 1.00 33.61 208 ARG A O 1
ATOM 1525 N N . HIS A 1 115 ? 16.569 -5.839 7.999 1.00 36.55 209 HIS A N 1
ATOM 1526 C CA . HIS A 1 115 ? 15.286 -5.266 7.615 1.00 35.60 209 HIS A CA 1
ATOM 1527 C C . HIS A 1 115 ? 14.148 -6.199 8.007 1.00 30.41 209 HIS A C 1
ATOM 1528 O O . HIS A 1 115 ? 13.093 -5.744 8.433 1.00 32.66 209 HIS A O 1
ATOM 1542 N N . ARG A 1 116 ? 14.368 -7.507 7.891 1.00 33.28 210 ARG A N 1
ATOM 1543 C CA . ARG A 1 116 ? 13.339 -8.463 8.277 1.00 32.58 210 ARG A CA 1
ATOM 1544 C C . ARG A 1 116 ? 13.094 -8.370 9.797 1.00 32.65 210 ARG A C 1
ATOM 1545 O O . ARG A 1 116 ? 11.961 -8.501 10.266 1.00 32.12 210 ARG A O 1
ATOM 1566 N N . ALA A 1 117 ? 14.160 -8.122 10.550 1.00 30.92 211 ALA A N 1
ATOM 1567 C CA . ALA A 1 117 ? 14.076 -7.892 11.993 1.00 34.47 211 ALA A CA 1
ATOM 1568 C C . ALA A 1 117 ? 13.319 -6.604 12.333 1.00 31.06 211 ALA A C 1
ATOM 1569 O O . ALA A 1 117 ? 12.523 -6.575 13.276 1.00 32.85 211 ALA A O 1
ATOM 1576 N N . ALA A 1 118 ? 13.584 -5.536 11.581 1.00 27.78 212 ALA A N 1
ATOM 1577 C CA . ALA A 1 118 ? 12.898 -4.266 11.802 1.00 31.72 212 ALA A CA 1
ATOM 1578 C C . ALA A 1 118 ? 11.404 -4.409 11.532 1.00 34.40 212 ALA A C 1
ATOM 1579 O O . ALA A 1 118 ? 10.580 -3.877 12.268 1.00 30.94 212 ALA A O 1
ATOM 1586 N N . VAL A 1 119 ? 11.056 -5.125 10.470 1.00 32.04 213 VAL A N 1
ATOM 1587 C CA . VAL A 1 119 ? 9.655 -5.373 10.180 1.00 30.58 213 VAL A CA 1
ATOM 1588 C C . VAL A 1 119 ? 9.069 -6.218 11.309 1.00 37.25 213 VAL A C 1
ATOM 1589 O O . VAL A 1 119 ? 7.985 -5.938 11.808 1.00 36.92 213 VAL A O 1
ATOM 1602 N N . GLY A 1 120 ? 9.814 -7.234 11.729 1.00 31.83 214 GLY A N 1
ATOM 1603 C CA . GLY A 1 120 ? 9.343 -8.157 12.737 1.00 31.94 214 GLY A CA 1
ATOM 1604 C C . GLY A 1 120 ? 8.961 -7.511 14.058 1.00 33.56 214 GLY A C 1
ATOM 1605 O O . GLY A 1 120 ? 7.926 -7.856 14.622 1.00 37.46 214 GLY A O 1
ATOM 1609 N N . ILE A 1 121 ? 9.781 -6.594 14.565 1.00 32.62 215 ILE A N 1
ATOM 1610 C CA . ILE A 1 121 ? 9.479 -5.962 15.850 1.00 29.61 215 ILE A CA 1
ATOM 1611 C C . ILE A 1 121 ? 8.255 -5.048 15.697 1.00 32.83 215 ILE A C 1
ATOM 1612 O O . ILE A 1 121 ? 7.468 -4.902 16.632 1.00 35.85 215 ILE A O 1
ATOM 1628 N N . SER A 1 122 ? 8.077 -4.472 14.510 1.00 30.55 216 SER A N 1
ATOM 1629 C CA . SER A 1 122 ? 6.931 -3.597 14.247 1.00 33.33 216 SER A CA 1
ATOM 1630 C C . SER A 1 122 ? 5.618 -4.375 14.123 1.00 42.84 216 SER A C 1
ATOM 1631 O O . SER A 1 122 ? 4.542 -3.783 14.162 1.00 40.49 216 SER A O 1
ATOM 1639 N N . GLU A 1 123 ? 5.711 -5.695 13.977 1.00 35.20 217 GLU A N 1
ATOM 1640 C CA . GLU A 1 123 ? 4.542 -6.556 13.839 1.00 42.37 217 GLU A CA 1
ATOM 1641 C C . GLU A 1 123 ? 4.001 -7.034 15.191 1.00 36.79 217 GLU A C 1
ATOM 1642 O O . GLU A 1 123 ? 2.859 -7.498 15.270 1.00 43.62 217 GLU A O 1
ATOM 1654 N N . VAL A 1 124 ? 4.812 -6.910 16.242 1.00 38.66 218 VAL A N 1
ATOM 1655 C CA . VAL A 1 124 ? 4.436 -7.385 17.577 1.00 44.99 218 VAL A CA 1
ATOM 1656 C C . VAL A 1 124 ? 4.503 -6.283 18.631 1.00 42.38 218 VAL A C 1
ATOM 1657 O O . VAL A 1 124 ? 4.371 -6.550 19.825 1.00 46.22 218 VAL A O 1
ATOM 1670 N N . SER A 1 125 ? 4.697 -5.046 18.185 1.00 36.70 219 SER A N 1
ATOM 1671 C CA . SER A 1 125 ? 4.808 -3.902 19.086 1.00 34.38 219 SER A CA 1
ATOM 1672 C C . SER A 1 125 ? 4.445 -2.623 18.357 1.00 38.92 219 SER A C 1
ATOM 1673 O O . SER A 1 125 ? 4.322 -2.616 17.134 1.00 36.41 219 SER A O 1
ATOM 1681 N N . ASP A 1 126 ? 4.281 -1.540 19.113 1.00 36.59 220 ASP A N 1
ATOM 1682 C CA . ASP A 1 126 ? 4.092 -0.225 18.518 1.00 36.45 220 ASP A CA 1
ATOM 1683 C C . ASP A 1 126 ? 5.403 0.544 18.414 1.00 33.10 220 ASP A C 1
ATOM 1684 O O . ASP A 1 126 ? 5.398 1.751 18.221 1.00 33.98 220 ASP A O 1
ATOM 1693 N N . ALA A 1 127 ? 6.532 -0.150 18.523 1.00 29.67 221 ALA A N 1
ATOM 1694 C CA . ALA A 1 127 ? 7.824 0.524 18.472 1.00 32.18 221 ALA A CA 1
ATOM 1695 C C . ALA A 1 127 ? 8.085 1.162 17.105 1.00 26.94 221 ALA A C 1
ATOM 1696 O O . ALA A 1 127 ? 7.536 0.740 16.092 1.00 30.10 221 ALA A O 1
ATOM 1703 N N . PHE A 1 128 ? 8.929 2.188 17.107 1.00 29.61 222 PHE A N 1
ATOM 1704 C CA . PHE A 1 128 ? 9.391 2.850 15.889 1.00 24.99 222 PHE A CA 1
ATOM 1705 C C . PHE A 1 128 ? 10.849 2.479 15.711 1.00 24.68 222 PHE A C 1
ATOM 1706 O O . PHE A 1 128 ? 11.636 2.678 16.622 1.00 26.95 222 PHE A O 1
ATOM 1723 N N . THR A 1 129 ? 11.191 1.930 14.549 1.00 24.50 223 THR A N 1
ATOM 1724 C CA . THR A 1 129 ? 12.548 1.423 14.308 1.00 22.86 223 THR A CA 1
ATOM 1725 C C . THR A 1 129 ? 13.169 2.053 13.075 1.00 22.40 223 THR A C 1
ATOM 1726 O O . THR A 1 129 ? 12.512 2.187 12.046 1.00 26.80 223 THR A O 1
ATOM 1737 N N . VAL A 1 130 ? 14.450 2.408 13.176 1.00 24.16 224 VAL A N 1
ATOM 1738 C CA . VAL A 1 130 ? 15.201 2.907 12.029 1.00 24.35 224 VAL A CA 1
ATOM 1739 C C . VAL A 1 130 ? 16.290 1.896 11.658 1.00 24.80 224 VAL A C 1
ATOM 1740 O O . VAL A 1 130 ? 16.905 1.279 12.539 1.00 25.42 224 VAL A O 1
ATOM 1753 N N . ILE A 1 131 ? 16.469 1.694 10.356 1.00 24.14 225 ILE A N 1
ATOM 1754 C CA . ILE A 1 131 ? 17.504 0.803 9.822 1.00 23.88 225 ILE A CA 1
ATOM 1755 C C . ILE A 1 131 ? 18.352 1.568 8.830 1.00 24.98 225 ILE A C 1
ATOM 1756 O O . ILE A 1 131 ? 17.818 2.294 7.987 1.00 26.40 225 ILE A O 1
ATOM 1772 N N . VAL A 1 132 ? 19.666 1.391 8.923 1.00 22.97 226 VAL A N 1
ATOM 1773 C CA . VAL A 1 132 ? 20.581 1.844 7.895 1.00 27.10 226 VAL A CA 1
ATOM 1774 C C . VAL A 1 132 ? 21.045 0.608 7.144 1.00 28.02 226 VAL A C 1
ATOM 1775 O O . VAL A 1 132 ? 21.513 -0.348 7.756 1.00 31.24 226 VAL A O 1
ATOM 1788 N N . SER A 1 133 ? 20.892 0.634 5.824 1.00 27.61 227 SER A N 1
ATOM 1789 C CA . SER A 1 133 ? 21.368 -0.442 4.961 1.00 30.99 227 SER A CA 1
ATOM 1790 C C . SER A 1 133 ? 22.880 -0.429 4.782 1.00 29.04 227 SER A C 1
ATOM 1791 O O . SER A 1 133 ? 23.447 0.589 4.379 1.00 31.51 227 SER A O 1
ATOM 1799 N N . GLU A 1 134 ? 23.525 -1.571 5.019 1.00 31.84 228 GLU A N 1
ATOM 1800 C CA . GLU A 1 134 ? 24.965 -1.685 4.768 1.00 39.66 228 GLU A CA 1
ATOM 1801 C C . GLU A 1 134 ? 25.286 -1.539 3.285 1.00 40.11 228 GLU A C 1
ATOM 1802 O O . GLU A 1 134 ? 26.387 -1.132 2.906 1.00 40.24 228 GLU A O 1
ATOM 1814 N N . GLU A 1 135 ? 24.345 -1.919 2.436 1.00 34.94 229 GLU A N 1
ATOM 1815 C CA . GLU A 1 135 ? 24.626 -2.017 1.013 1.00 37.59 229 GLU A CA 1
ATOM 1816 C C . GLU A 1 135 ? 24.506 -0.670 0.309 1.00 37.38 229 GLU A C 1
ATOM 1817 O O . GLU A 1 135 ? 25.340 -0.326 -0.520 1.00 39.66 229 GLU A O 1
ATOM 1829 N N . THR A 1 136 ? 23.479 0.101 0.655 1.00 35.06 230 THR A N 1
ATOM 1830 C CA . THR A 1 136 ? 23.183 1.348 -0.050 1.00 35.31 230 THR A CA 1
ATOM 1831 C C . THR A 1 136 ? 23.287 2.591 0.821 1.00 33.47 230 THR A C 1
ATOM 1832 O O . THR A 1 136 ? 23.338 3.705 0.309 1.00 34.23 230 THR A O 1
ATOM 1843 N N . GLY A 1 137 ? 23.274 2.403 2.132 1.00 31.41 231 GLY A N 1
ATOM 1844 C CA . GLY A 1 137 ? 23.237 3.518 3.059 1.00 29.81 231 GLY A CA 1
ATOM 1845 C C . GLY A 1 137 ? 21.848 4.123 3.180 1.00 30.85 231 GLY A C 1
ATOM 1846 O O . GLY A 1 137 ? 21.658 5.114 3.889 1.00 33.85 231 GLY A O 1
ATOM 1850 N N . ASP A 1 138 ? 20.876 3.533 2.490 1.00 28.82 232 ASP A N 1
ATOM 1851 C CA . ASP A 1 138 ? 19.481 3.986 2.589 1.00 28.75 232 ASP A CA 1
ATOM 1852 C C . ASP A 1 138 ? 18.994 3.916 4.025 1.00 31.72 232 ASP A C 1
ATOM 1853 O O . ASP A 1 138 ? 19.275 2.957 4.747 1.00 28.14 232 ASP A O 1
ATOM 1862 N N . ILE A 1 139 ? 18.248 4.940 4.424 1.00 30.10 233 ILE A N 1
ATOM 1863 C CA . ILE A 1 139 ? 17.552 4.954 5.701 1.00 27.11 233 ILE A CA 1
ATOM 1864 C C . ILE A 1 139 ? 16.116 4.484 5.505 1.00 27.55 233 ILE A C 1
ATOM 1865 O O . ILE A 1 139 ? 15.404 4.981 4.637 1.00 29.25 233 ILE A O 1
ATOM 1881 N N . SER A 1 140 ? 15.708 3.511 6.310 1.00 28.09 234 SER A N 1
ATOM 1882 C CA . SER A 1 140 ? 14.350 3.002 6.283 1.00 30.45 234 SER A CA 1
ATOM 1883 C C . SER A 1 140 ? 13.796 2.996 7.698 1.00 27.94 234 SER A C 1
ATOM 1884 O O . SER A 1 140 ? 14.558 2.959 8.667 1.00 28.95 234 SER A O 1
ATOM 1892 N N . VAL A 1 141 ? 12.474 3.052 7.813 1.00 27.99 235 VAL A N 1
ATOM 1893 C CA . VAL A 1 141 ? 11.828 2.936 9.112 1.00 29.73 235 VAL A CA 1
ATOM 1894 C C . VAL A 1 141 ? 10.683 1.937 9.087 1.00 29.15 235 VAL A C 1
ATOM 1895 O O . VAL A 1 141 ? 10.059 1.707 8.048 1.00 32.16 235 VAL A O 1
ATOM 1908 N N . THR A 1 142 ? 10.381 1.395 10.238 1.00 26.90 236 THR A N 1
ATOM 1909 C CA . THR A 1 142 ? 9.258 0.509 10.404 1.00 30.65 236 THR A CA 1
ATOM 1910 C C . THR A 1 142 ? 8.377 0.959 11.543 1.00 25.95 236 THR A C 1
ATOM 1911 O O . THR A 1 142 ? 8.814 1.386 12.566 1.00 28.60 236 THR A O 1
ATOM 1922 N N . PHE A 1 143 ? 7.096 0.860 11.296 1.00 31.01 237 PHE A N 1
ATOM 1923 C CA . PHE A 1 143 ? 6.090 1.144 12.273 1.00 35.31 237 PHE A CA 1
ATOM 1924 C C . PHE A 1 143 ? 4.786 0.450 11.901 1.00 33.66 237 PHE A C 1
ATOM 1925 O O . PHE A 1 143 ? 4.368 0.536 10.810 1.00 38.54 237 PHE A O 1
ATOM 1942 N N . ASP A 1 144 ? 4.171 -0.229 12.832 1.00 31.67 238 ASP A N 1
ATOM 1943 C CA . ASP A 1 144 ? 2.896 -0.888 12.584 1.00 39.96 238 ASP A CA 1
ATOM 1944 C C . ASP A 1 144 ? 2.817 -1.849 11.446 1.00 40.77 238 ASP A C 1
ATOM 1945 O O . ASP A 1 144 ? 1.855 -1.89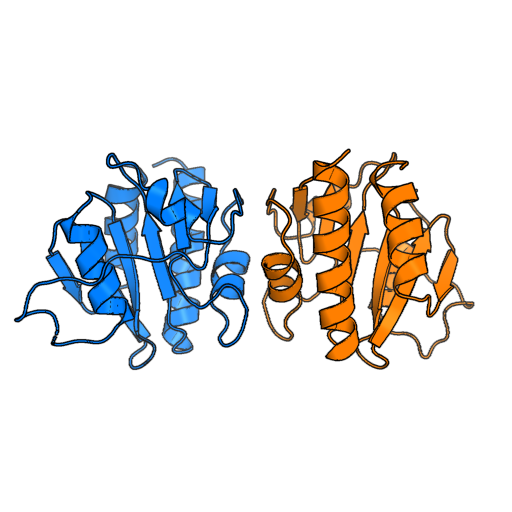9 10.717 1.00 45.66 238 ASP A O 1
ATOM 1954 N N . GLY A 1 145 ? 3.848 -2.633 11.309 1.00 45.82 239 GLY A N 1
ATOM 1955 C CA . GLY A 1 145 ? 3.944 -3.634 10.262 1.00 62.67 239 GLY A CA 1
ATOM 1956 C C . GLY A 1 145 ? 4.312 -3.043 8.918 1.00 65.24 239 GLY A C 1
ATOM 1957 O O . GLY A 1 145 ? 4.495 -3.776 7.945 1.00 52.15 239 GLY A O 1
ATOM 1961 N N . LYS A 1 146 ? 4.434 -1.719 8.870 1.00 44.92 240 LYS A N 1
ATOM 1962 C CA . LYS A 1 146 ? 4.697 -1.010 7.625 1.00 53.61 240 LYS A CA 1
ATOM 1963 C C . LYS A 1 146 ? 6.178 -0.663 7.526 1.00 55.95 240 LYS A C 1
ATOM 1964 O O . LYS A 1 146 ? 6.789 -0.266 8.513 1.00 38.97 240 LYS A O 1
ATOM 1983 N N . LEU A 1 147 ? 6.744 -0.837 6.334 1.00 55.90 241 LEU A N 1
ATOM 1984 C CA . LEU A 1 147 ? 8.135 -0.497 6.056 1.00 49.08 241 LEU A CA 1
ATOM 1985 C C . LEU A 1 147 ? 8.200 0.648 5.050 1.00 45.53 241 LEU A C 1
ATOM 1986 O O . LEU A 1 147 ? 7.631 0.568 3.962 1.00 55.73 241 LEU A O 1
ATOM 2002 N N . ARG A 1 148 ? 8.887 1.717 5.436 1.00 34.45 242 ARG A N 1
ATOM 2003 C CA . ARG A 1 148 ? 9.057 2.890 4.588 1.00 36.55 242 ARG A CA 1
ATOM 2004 C C . ARG A 1 148 ? 10.524 2.975 4.190 1.00 35.27 242 ARG A C 1
ATOM 2005 O O . ARG A 1 148 ? 11.387 3.228 5.035 1.00 32.60 242 ARG A O 1
ATOM 2026 N N . ARG A 1 149 ? 10.799 2.757 2.907 1.00 36.60 243 ARG A N 1
ATOM 2027 C CA . ARG A 1 149 ? 12.171 2.607 2.439 1.00 35.49 243 ARG A CA 1
ATOM 2028 C C . ARG A 1 149 ? 12.755 3.897 1.876 1.00 37.84 243 ARG A C 1
ATOM 2029 O O . ARG A 1 149 ? 12.053 4.691 1.249 1.00 39.49 243 ARG A O 1
ATOM 2050 N N . ASP A 1 150 ? 14.051 4.083 2.118 1.00 33.40 244 ASP A N 1
ATOM 2051 C CA . ASP A 1 150 ? 14.840 5.154 1.513 1.00 38.46 244 ASP A CA 1
ATOM 2052 C C . ASP A 1 150 ? 14.195 6.520 1.711 1.00 46.04 244 ASP A C 1
ATOM 2053 O O . ASP A 1 150 ? 13.799 7.179 0.752 1.00 44.98 244 ASP A O 1
ATOM 2062 N N . ILE A 1 151 ? 14.093 6.936 2.968 1.00 34.33 245 ILE A N 1
ATOM 2063 C CA . ILE A 1 151 ? 13.529 8.237 3.296 1.00 34.52 245 ILE A CA 1
ATOM 2064 C C . ILE A 1 151 ? 14.640 9.274 3.463 1.00 33.69 245 ILE A C 1
ATOM 2065 O O . ILE A 1 151 ? 15.791 8.939 3.764 1.00 32.64 245 ILE A O 1
ATOM 2081 N N . SER A 1 152 ? 14.293 10.536 3.246 1.00 38.06 246 SER A N 1
ATOM 2082 C CA . SER A 1 152 ? 15.248 11.617 3.398 1.00 43.03 246 SER A CA 1
ATOM 2083 C C . SER A 1 152 ? 15.564 11.838 4.866 1.00 42.04 246 SER A C 1
ATOM 2084 O O . SER A 1 152 ? 14.840 11.364 5.747 1.00 34.49 246 SER A O 1
ATOM 2092 N N . ASN A 1 153 ? 16.642 12.571 5.124 1.00 38.67 247 ASN A N 1
ATOM 2093 C CA . ASN A 1 153 ? 17.021 12.916 6.486 1.00 38.25 247 ASN A CA 1
ATOM 2094 C C . ASN A 1 153 ? 15.913 13.726 7.146 1.00 34.51 247 ASN A C 1
ATOM 2095 O O . ASN A 1 153 ? 15.628 13.558 8.334 1.00 39.33 247 ASN A O 1
ATOM 2106 N N . GLU A 1 154 ? 15.286 14.594 6.360 1.00 38.52 248 GLU A N 1
ATOM 2107 C CA . GLU A 1 154 ? 14.250 15.483 6.875 1.00 46.32 248 GLU A CA 1
ATOM 2108 C C . GLU A 1 154 ? 13.003 14.704 7.295 1.00 40.37 248 GLU A C 1
ATOM 2109 O O . GLU A 1 154 ? 12.440 14.962 8.361 1.00 44.44 248 GLU A O 1
ATOM 2120 N N . ILE A 1 155 ? 12.575 13.748 6.472 1.00 39.49 249 ILE A N 1
ATOM 2121 C CA . ILE A 1 155 ? 11.425 12.918 6.823 1.00 41.64 249 ILE A CA 1
ATOM 2122 C C . ILE A 1 155 ? 11.763 12.048 8.033 1.00 36.60 249 ILE A C 1
ATOM 2123 O O . ILE A 1 155 ? 10.914 11.818 8.889 1.00 36.12 249 ILE A O 1
ATOM 2139 N N . PHE A 1 156 ? 12.998 11.555 8.113 1.00 30.66 250 PHE A N 1
ATOM 2140 C CA . PHE A 1 156 ? 13.380 10.745 9.264 1.00 28.83 250 PHE A CA 1
ATOM 2141 C C . PHE A 1 156 ? 13.222 11.531 10.564 1.00 28.67 250 PHE A C 1
ATOM 2142 O O . PHE A 1 156 ? 12.692 11.013 11.547 1.00 32.32 250 PHE A O 1
ATOM 2159 N N . GLU A 1 157 ? 13.690 12.775 10.567 1.00 30.91 251 GLU A N 1
ATOM 2160 C CA . GLU A 1 157 ? 13.660 13.599 11.774 1.00 30.32 251 GLU A CA 1
ATOM 2161 C C . GLU A 1 157 ? 12.234 13.898 12.184 1.00 35.02 251 GLU A C 1
ATOM 2162 O O . GLU A 1 157 ? 11.903 13.866 13.369 1.00 36.51 251 GLU A O 1
ATOM 2174 N N . GLU A 1 158 ? 11.399 14.178 11.190 1.00 37.61 252 GLU A N 1
ATOM 2175 C CA . GLU A 1 158 ? 9.986 14.449 11.420 1.00 42.37 252 GLU A CA 1
ATOM 2176 C C . GLU A 1 158 ? 9.315 13.238 12.062 1.00 33.80 252 GLU A C 1
ATOM 2177 O O . GLU A 1 158 ? 8.619 13.365 13.067 1.00 40.53 252 GLU A O 1
ATOM 2189 N N . LEU A 1 159 ? 9.526 12.068 11.471 1.00 32.62 253 LEU A N 1
ATOM 2190 C CA . LEU A 1 159 ? 8.908 10.838 11.959 1.00 39.37 253 LEU A CA 1
ATOM 2191 C C . LEU A 1 159 ? 9.451 10.433 13.325 1.00 30.12 253 LEU A C 1
ATOM 2192 O O . LEU A 1 159 ? 8.708 9.978 14.193 1.00 32.58 253 LEU A O 1
ATOM 2208 N N . LEU A 1 160 ? 10.754 10.578 13.517 1.00 30.10 254 LEU A N 1
ATOM 2209 C CA . LEU A 1 160 ? 11.338 10.212 14.790 1.00 28.34 254 LEU A CA 1
ATOM 2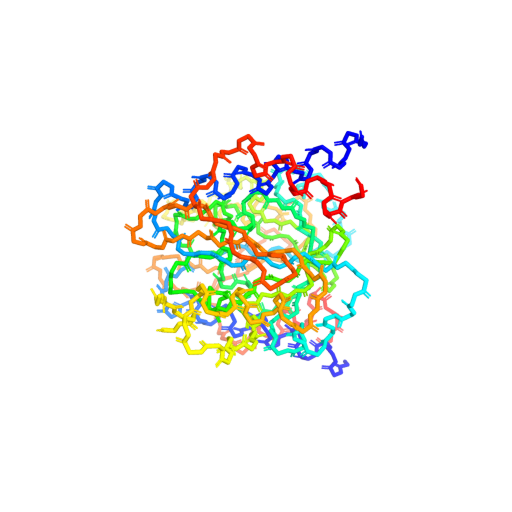210 C C . LEU A 1 160 ? 10.744 11.050 15.917 1.00 28.10 254 LEU A C 1
ATOM 2211 O O . LEU A 1 160 ? 10.367 10.520 16.961 1.00 35.67 254 LEU A O 1
ATOM 2227 N N . ALA A 1 161 ? 10.633 12.356 15.690 1.00 32.32 255 ALA A N 1
ATOM 2228 C CA . ALA A 1 161 ? 10.085 13.262 16.691 1.00 35.15 255 ALA A CA 1
ATOM 2229 C C . ALA A 1 161 ? 8.649 12.875 17.050 1.00 39.83 255 ALA A C 1
ATOM 2230 O O . ALA A 1 161 ? 8.289 12.834 18.228 1.00 39.43 255 ALA A O 1
ATOM 2237 N N . GLU A 1 162 ? 7.841 12.581 16.035 1.00 38.56 256 GLU A N 1
ATOM 2238 C CA . GLU A 1 162 ? 6.448 12.183 16.253 1.00 38.80 256 GLU A CA 1
ATOM 2239 C C . GLU A 1 162 ? 6.368 10.930 17.120 1.00 34.01 256 GLU A C 1
ATOM 2240 O O . GLU A 1 162 ? 5.603 10.874 18.078 1.00 40.38 256 GLU A O 1
ATOM 2252 N N . HIS A 1 163 ? 7.157 9.917 16.772 1.00 33.19 257 HIS A N 1
ATOM 2253 C CA . HIS A 1 163 ? 7.050 8.624 17.438 1.00 32.90 257 HIS A CA 1
ATOM 2254 C C . HIS A 1 163 ? 7.743 8.596 18.798 1.00 34.11 257 HIS A C 1
ATOM 2255 O O . HIS A 1 163 ? 7.225 8.021 19.758 1.00 37.31 257 HIS A O 1
ATOM 2270 N N . TRP A 1 164 ? 8.903 9.235 18.888 1.00 33.72 258 TRP A N 1
ATOM 2271 C CA . TRP A 1 164 ? 9.700 9.192 20.103 1.00 31.24 258 TRP A CA 1
ATOM 2272 C C . TRP A 1 164 ? 9.094 10.054 21.209 1.00 33.16 258 TRP A C 1
ATOM 2273 O O . TRP A 1 164 ? 8.994 9.622 22.359 1.00 33.62 258 TRP A O 1
ATOM 2294 N N . PHE A 1 165 ? 8.667 11.263 20.850 1.00 35.32 259 PHE A N 1
ATOM 2295 C CA . PHE A 1 165 ? 8.291 12.269 21.834 1.00 35.87 259 PHE A CA 1
ATOM 2296 C C . PHE A 1 165 ? 6.823 12.707 21.734 1.00 40.27 259 PHE A C 1
ATOM 2297 O O . PHE A 1 165 ? 6.379 13.569 22.489 1.00 46.57 259 PHE A O 1
ATOM 2314 N N . GLY A 1 166 ? 6.072 12.096 20.822 1.00 43.38 260 GLY A N 1
ATOM 2315 C CA . GLY A 1 166 ? 4.640 12.359 20.712 1.00 43.16 260 GLY A CA 1
ATOM 2316 C C . GLY A 1 166 ? 4.321 13.449 19.711 1.00 81.62 260 GLY A C 1
ATOM 2317 O O . GLY A 1 166 ? 5.200 14.210 19.317 1.00 55.94 260 GLY A O 1
ATOM 2321 N N . SER B 1 17 ? 31.229 -7.565 47.822 1.00 74.40 111 SER B N 1
ATOM 2322 C CA . SER B 1 17 ? 29.889 -7.992 47.436 1.00 71.03 111 SER B CA 1
ATOM 2323 C C . SER B 1 17 ? 29.904 -8.674 46.071 1.00 71.78 111 SER B C 1
ATOM 2324 O O . SER B 1 17 ? 30.799 -8.435 45.260 1.00 65.09 111 SER B O 1
ATOM 2331 N N . LYS B 1 18 ? 28.909 -9.523 45.830 1.00 70.94 112 LYS B N 1
ATOM 2332 C CA . LYS B 1 18 ? 28.807 -10.277 44.582 1.00 60.21 112 LYS B CA 1
ATOM 2333 C C . LYS B 1 18 ? 28.759 -9.361 43.358 1.00 59.55 112 LYS B C 1
ATOM 2334 O O . LYS B 1 18 ? 29.395 -9.642 42.342 1.00 59.10 112 LYS B O 1
ATOM 2353 N N . ASP B 1 19 ? 27.997 -8.275 43.451 1.00 58.08 113 ASP B N 1
ATOM 2354 C CA . ASP B 1 19 ? 27.878 -7.340 42.337 1.00 49.74 113 ASP B CA 1
ATOM 2355 C C . ASP B 1 19 ? 29.199 -6.600 42.098 1.00 41.89 113 ASP B C 1
ATOM 2356 O O . ASP B 1 19 ? 29.549 -6.292 40.958 1.00 39.10 113 ASP B O 1
ATOM 2365 N N . GLU B 1 20 ? 29.935 -6.316 43.167 1.00 44.57 114 GLU B N 1
ATOM 2366 C CA . GLU B 1 20 ? 31.246 -5.698 43.015 1.00 38.52 114 GLU B CA 1
ATOM 2367 C C . GLU B 1 20 ? 32.207 -6.667 42.336 1.00 42.32 114 GLU B C 1
ATOM 2368 O O . GLU B 1 20 ? 32.992 -6.258 41.490 1.00 34.56 114 GLU B O 1
ATOM 2380 N N . GLU B 1 21 ? 32.125 -7.949 42.683 1.00 43.71 115 GLU B N 1
ATOM 2381 C CA . GLU B 1 21 ? 32.961 -8.965 42.047 1.00 40.35 115 GLU B CA 1
ATOM 2382 C C . GLU B 1 21 ? 32.661 -9.074 40.549 1.00 42.78 115 GLU B C 1
ATOM 2383 O O . GLU B 1 21 ? 33.577 -9.244 39.741 1.00 43.74 115 GLU B O 1
ATOM 2395 N N . LYS B 1 22 ? 31.383 -8.979 40.185 1.00 38.63 116 LYS B N 1
ATOM 2396 C CA . LYS B 1 22 ? 30.981 -8.996 38.780 1.00 36.05 116 LYS B CA 1
ATOM 2397 C C . LYS B 1 22 ? 31.610 -7.816 38.028 1.00 38.76 116 LYS B C 1
ATOM 2398 O O . LYS B 1 22 ? 32.101 -7.969 36.908 1.00 36.39 116 LYS B O 1
ATOM 2416 N N . LEU B 1 23 ? 31.611 -6.642 38.649 1.00 33.17 117 LEU B N 1
ATOM 2417 C CA . LEU B 1 23 ? 32.155 -5.450 38.012 1.00 31.72 117 LEU B CA 1
ATOM 2418 C C . LEU B 1 23 ? 33.676 -5.521 37.868 1.00 30.93 117 LEU B C 1
ATOM 2419 O O . LEU B 1 23 ? 34.232 -5.101 36.852 1.00 30.34 117 LEU B O 1
ATOM 2435 N N . ILE B 1 24 ? 34.351 -6.051 38.881 1.00 31.23 118 ILE B N 1
ATOM 2436 C CA . ILE B 1 24 ? 35.799 -6.234 38.794 1.00 36.84 118 ILE B CA 1
ATOM 2437 C C . ILE B 1 24 ? 36.140 -7.151 37.615 1.00 35.36 118 ILE B C 1
ATOM 2438 O O . ILE B 1 24 ? 37.062 -6.870 36.851 1.00 32.88 118 ILE B O 1
ATOM 2454 N N . GLN B 1 25 ? 35.385 -8.231 37.458 1.00 34.25 119 GLN B N 1
ATOM 2455 C CA . GLN B 1 25 ? 35.603 -9.162 36.350 1.00 35.98 119 GLN B CA 1
ATOM 2456 C C . GLN B 1 25 ? 35.344 -8.511 34.993 1.00 36.02 119 GLN B C 1
ATOM 2457 O O . GLN B 1 25 ? 36.102 -8.731 34.046 1.00 35.35 119 GLN B O 1
ATOM 2471 N N . SER B 1 26 ? 34.280 -7.720 34.898 1.00 32.15 120 SER B N 1
ATOM 2472 C CA . SER B 1 26 ? 33.961 -7.028 33.654 1.00 31.80 120 SER B CA 1
ATOM 2473 C C . SER B 1 26 ? 35.152 -6.185 33.207 1.00 30.47 120 SER B C 1
ATOM 2474 O O . SER B 1 26 ? 35.602 -6.280 32.066 1.00 32.94 120 SER B O 1
ATOM 2482 N N . VAL B 1 27 ? 35.655 -5.366 34.125 1.00 30.70 121 VAL B N 1
ATOM 2483 C CA . VAL B 1 27 ? 36.758 -4.461 33.825 1.00 29.54 121 VAL B CA 1
ATOM 2484 C C . VAL B 1 27 ? 38.018 -5.254 33.525 1.00 29.65 121 VAL B C 1
ATOM 2485 O O . VAL B 1 27 ? 38.737 -4.965 32.572 1.00 29.01 121 VAL B O 1
ATOM 2498 N N . SER B 1 28 ? 38.285 -6.255 34.352 1.00 29.94 122 SER B N 1
ATOM 2499 C CA . SER B 1 28 ? 39.487 -7.057 34.192 1.00 30.59 122 SER B CA 1
ATOM 2500 C C . SER B 1 28 ? 39.510 -7.764 32.836 1.00 28.32 122 SER B C 1
ATOM 2501 O O . SER B 1 28 ? 40.534 -7.778 32.149 1.00 33.50 122 SER B O 1
ATOM 2509 N N . LYS B 1 29 ? 38.387 -8.358 32.447 1.00 30.95 123 LYS B N 1
ATOM 2510 C CA . LYS B 1 29 ? 38.343 -9.079 31.187 1.00 34.13 123 LYS B CA 1
ATOM 2511 C C . LYS B 1 29 ? 38.496 -8.112 30.013 1.00 30.14 123 LYS B C 1
ATOM 2512 O O . LYS B 1 29 ? 39.161 -8.438 29.027 1.00 33.95 123 LYS B O 1
ATOM 2531 N N . ALA B 1 30 ? 37.906 -6.923 30.120 1.00 29.08 124 ALA B N 1
ATOM 2532 C CA . ALA B 1 30 ? 38.053 -5.916 29.073 1.00 29.49 124 ALA B CA 1
ATOM 2533 C C . ALA B 1 30 ? 39.512 -5.497 28.958 1.00 27.26 124 ALA B C 1
ATOM 2534 O O . ALA B 1 30 ? 40.060 -5.429 27.865 1.00 29.42 124 ALA B O 1
ATOM 2541 N N . VAL B 1 31 ? 40.134 -5.207 30.092 1.00 28.40 125 VAL B N 1
ATOM 2542 C CA . VAL B 1 31 ? 41.535 -4.770 30.086 1.00 28.08 125 VAL B CA 1
ATOM 2543 C C . VAL B 1 31 ? 42.423 -5.880 29.525 1.00 28.80 125 VAL B C 1
ATOM 2544 O O . VAL B 1 31 ? 43.345 -5.611 28.752 1.00 31.87 125 VAL B O 1
ATOM 2557 N N . GLN B 1 32 ? 42.142 -7.130 29.891 1.00 29.76 126 GLN B N 1
ATOM 2558 C CA . GLN B 1 32 ? 42.912 -8.252 29.374 1.00 32.92 126 GLN B CA 1
ATOM 2559 C C . GLN B 1 32 ? 42.734 -8.411 27.870 1.00 35.47 126 GLN B C 1
ATOM 2560 O O . GLN B 1 32 ? 43.689 -8.722 27.158 1.00 35.98 126 GLN B O 1
ATOM 2574 N N . TYR B 1 33 ? 41.513 -8.210 27.383 1.00 31.48 127 TYR B N 1
ATOM 2575 C CA . TYR B 1 33 ? 41.256 -8.338 25.958 1.00 33.76 127 TYR B CA 1
ATOM 2576 C C . TYR B 1 33 ? 42.029 -7.263 25.198 1.00 33.38 127 TYR B C 1
ATOM 2577 O O . TYR B 1 33 ? 42.676 -7.545 24.182 1.00 34.91 127 TYR B O 1
ATOM 2595 N N . MET B 1 34 ? 41.980 -6.034 25.703 1.00 31.51 128 MET B N 1
ATOM 2596 C CA . MET B 1 34 ? 42.639 -4.924 25.034 1.00 27.29 128 MET B CA 1
ATOM 2597 C C . MET B 1 34 ? 44.158 -5.077 25.095 1.00 33.02 128 MET B C 1
ATOM 2598 O O . MET B 1 34 ? 44.856 -4.712 24.154 1.00 34.05 128 MET B O 1
ATOM 2612 N N . ALA B 1 35 ? 44.658 -5.634 26.193 1.00 31.02 129 ALA B N 1
ATOM 2613 C CA . ALA B 1 35 ? 46.091 -5.896 26.328 1.00 34.70 129 ALA B CA 1
ATOM 2614 C C . ALA B 1 35 ? 46.564 -6.906 25.277 1.00 38.16 129 ALA B C 1
ATOM 2615 O O . ALA B 1 35 ? 47.618 -6.724 24.666 1.00 41.67 129 ALA B O 1
ATOM 2622 N N . LYS B 1 36 ? 45.783 -7.968 25.068 1.00 35.48 130 LYS B N 1
ATOM 2623 C CA . LYS B 1 36 ? 46.102 -8.987 24.063 1.00 39.92 130 LYS B CA 1
ATOM 2624 C C . LYS B 1 36 ? 46.174 -8.400 22.655 1.00 42.33 130 LYS B C 1
ATOM 2625 O O . LYS B 1 36 ? 47.033 -8.779 21.862 1.00 46.86 130 LYS B O 1
ATOM 2644 N N . ARG B 1 37 ? 45.248 -7.494 22.349 1.00 41.07 131 ARG B N 1
ATOM 2645 C CA . ARG B 1 37 ? 45.118 -6.930 21.005 1.00 43.01 131 ARG B CA 1
ATOM 2646 C C . ARG B 1 37 ? 45.949 -5.667 20.844 1.00 42.87 131 ARG B C 1
ATOM 2647 O O . ARG B 1 37 ? 45.990 -5.083 19.759 1.00 45.77 131 ARG B O 1
ATOM 2668 N N . ARG B 1 38 ? 46.603 -5.254 21.926 1.00 44.99 132 ARG B N 1
ATOM 2669 C CA . ARG B 1 38 ? 47.375 -4.021 21.942 1.00 38.77 132 ARG B CA 1
ATOM 2670 C C . ARG B 1 38 ? 46.472 -2.864 21.524 1.00 38.79 132 ARG B C 1
ATOM 2671 O O . ARG B 1 38 ? 46.824 -2.031 20.688 1.00 44.35 132 ARG B O 1
ATOM 2692 N N . ILE B 1 39 ? 45.282 -2.860 22.113 1.00 36.88 133 ILE B N 1
ATOM 2693 C CA . ILE B 1 39 ? 44.363 -1.736 22.029 1.00 34.82 133 ILE B CA 1
ATOM 2694 C C . ILE B 1 39 ? 44.646 -0.788 23.191 1.00 29.82 133 ILE B C 1
ATOM 2695 O O . ILE B 1 39 ? 44.473 -1.148 24.359 1.00 32.61 133 ILE B O 1
ATOM 2711 N N . GLY B 1 40 ? 45.081 0.427 22.869 1.00 30.79 134 GLY B N 1
ATOM 2712 C CA . GLY B 1 40 ? 45.287 1.455 23.876 1.00 29.52 134 GLY B CA 1
ATOM 2713 C C . GLY B 1 40 ? 44.021 1.798 24.650 1.00 34.39 134 GLY B C 1
ATOM 2714 O O . GLY B 1 40 ? 42.932 1.916 24.082 1.00 29.80 134 GLY B O 1
ATOM 2718 N N . ALA B 1 41 ? 44.166 1.965 25.959 1.00 27.12 135 ALA B N 1
ATOM 2719 C CA . ALA B 1 41 ? 43.038 2.285 26.819 1.00 25.15 135 ALA B CA 1
ATOM 2720 C C . ALA B 1 41 ? 43.468 3.103 28.018 1.00 23.84 135 ALA B C 1
ATOM 2721 O O . ALA B 1 41 ? 44.594 3.002 28.489 1.00 25.29 135 ALA B O 1
ATOM 2728 N N . LEU B 1 42 ? 42.532 3.896 28.518 1.00 24.04 136 LEU B N 1
ATOM 2729 C CA . LEU B 1 42 ? 42.795 4.817 29.610 1.00 23.97 136 LEU B CA 1
ATOM 2730 C C . LEU B 1 42 ? 41.514 4.939 30.417 1.00 26.11 136 LEU B C 1
ATOM 2731 O O . LEU B 1 42 ? 40.552 5.538 29.953 1.00 22.71 136 LEU B O 1
ATOM 2747 N N . ILE B 1 43 ? 41.496 4.350 31.609 1.00 23.06 137 ILE B N 1
ATOM 2748 C CA . ILE B 1 43 ? 40.277 4.329 32.420 1.00 23.20 137 ILE B CA 1
ATOM 2749 C C . ILE B 1 43 ? 40.561 4.836 33.829 1.00 23.07 137 ILE B C 1
ATOM 2750 O O . ILE B 1 43 ? 41.373 4.262 34.567 1.00 23.49 137 ILE B O 1
ATOM 2766 N N . VAL B 1 44 ? 39.870 5.915 34.188 1.00 22.89 138 VAL B N 1
ATOM 2767 C CA . VAL B 1 44 ? 40.044 6.581 35.474 1.00 22.98 138 VAL B CA 1
ATOM 2768 C C . VAL B 1 44 ? 38.893 6.224 36.415 1.00 28.33 138 VAL B C 1
ATOM 2769 O O . VAL B 1 44 ? 37.723 6.306 36.035 1.00 25.74 138 VAL B O 1
ATOM 2782 N N . PHE B 1 45 ? 39.243 5.821 37.633 1.00 22.18 139 PHE B N 1
ATOM 2783 C CA . PHE B 1 45 ? 38.271 5.501 38.672 1.00 23.70 139 PHE B CA 1
ATOM 2784 C C . PHE B 1 45 ? 38.279 6.564 39.764 1.00 25.16 139 PHE B C 1
ATOM 2785 O O . PHE B 1 45 ? 39.250 6.707 40.515 1.00 26.33 139 PHE B O 1
ATOM 2802 N N . GLU B 1 46 ? 37.187 7.316 39.840 1.00 28.39 140 GLU B N 1
ATOM 2803 C CA . GLU B 1 46 ? 37.047 8.365 40.839 1.00 27.07 140 GLU B CA 1
ATOM 2804 C C . GLU B 1 46 ? 37.073 7.787 42.246 1.00 29.97 140 GLU B C 1
ATOM 2805 O O . GLU B 1 46 ? 36.492 6.735 42.507 1.00 33.14 140 GLU B O 1
ATOM 2817 N N . LYS B 1 47 ? 37.771 8.473 43.145 1.00 32.37 141 LYS B N 1
ATOM 2818 C CA . LYS B 1 47 ? 37.754 8.122 44.558 1.00 30.14 141 LYS B CA 1
ATOM 2819 C C . LYS B 1 47 ? 37.213 9.332 45.321 1.00 32.43 141 LYS B C 1
ATOM 2820 O O . LYS B 1 47 ? 36.050 9.683 45.142 1.00 39.41 141 LYS B O 1
ATOM 2839 N N . GLU B 1 48 ? 38.034 9.999 46.125 1.00 38.58 142 GLU B N 1
ATOM 2840 C CA . GLU B 1 48 ? 37.530 11.106 46.939 1.00 40.07 142 GLU B CA 1
ATOM 2841 C C . GLU B 1 48 ? 37.513 12.433 46.180 1.00 42.21 142 GLU B C 1
ATOM 2842 O O . GLU B 1 48 ? 36.635 13.268 46.411 1.00 47.85 142 GLU B O 1
ATOM 2854 N N . THR B 1 49 ? 38.478 12.637 45.288 1.00 40.48 143 THR B N 1
ATOM 2855 C CA . THR B 1 49 ? 38.546 13.872 44.509 1.00 38.44 143 THR B CA 1
ATOM 2856 C C . THR B 1 49 ? 37.490 13.849 43.411 1.00 37.54 143 THR B C 1
ATOM 2857 O O . THR B 1 49 ? 37.513 12.983 42.544 1.00 36.56 143 THR B O 1
ATOM 2868 N N . GLY B 1 50 ? 36.569 14.808 43.449 1.00 41.77 144 GLY B N 1
ATOM 2869 C CA . GLY B 1 50 ? 35.534 14.892 42.434 1.00 44.33 144 GLY B CA 1
ATOM 2870 C C . GLY B 1 50 ? 36.113 15.238 41.077 1.00 37.04 144 GLY B C 1
ATOM 2871 O O . GLY B 1 50 ? 36.895 16.185 40.952 1.00 43.89 144 GLY B O 1
ATOM 2875 N N . LEU B 1 51 ? 35.716 14.484 40.053 1.00 39.62 145 LEU B N 1
ATOM 2876 C CA . LEU B 1 51 ? 36.301 14.632 38.723 1.00 36.30 145 LEU B CA 1
ATOM 2877 C C . LEU B 1 51 ? 35.352 15.281 37.716 1.00 36.94 145 LEU B C 1
ATOM 2878 O O . LEU B 1 51 ? 35.583 15.180 36.509 1.00 36.90 145 LEU B O 1
ATOM 2894 N N . GLN B 1 52 ? 34.322 15.968 38.212 1.00 39.14 146 GLN B N 1
ATOM 2895 C CA . GLN B 1 52 ? 33.267 16.514 37.351 1.00 41.26 146 GLN B CA 1
ATOM 2896 C C . GLN B 1 52 ? 33.857 17.404 36.252 1.00 37.58 146 GLN B C 1
ATOM 2897 O O . GLN B 1 52 ? 33.393 17.370 35.111 1.00 43.25 146 GLN B O 1
ATOM 2911 N N . ASP B 1 53 ? 34.896 18.167 36.579 1.00 41.54 147 ASP B N 1
ATOM 2912 C CA . ASP B 1 53 ? 35.535 19.060 35.610 1.00 44.60 147 ASP B CA 1
ATOM 2913 C C . ASP B 1 53 ? 36.121 18.311 34.409 1.00 46.40 147 ASP B C 1
ATOM 2914 O O . ASP B 1 53 ? 36.024 18.780 33.280 1.00 49.24 147 ASP B O 1
ATOM 2923 N N . TYR B 1 54 ? 36.744 17.160 34.649 1.00 37.34 148 TYR B N 1
ATOM 2924 C CA . TYR B 1 54 ? 37.342 16.381 33.566 1.00 35.00 148 TYR B CA 1
ATOM 2925 C C . TYR B 1 54 ? 36.261 15.607 32.814 1.00 35.93 148 TYR B C 1
ATOM 2926 O O . TYR B 1 54 ? 36.326 15.442 31.593 1.00 36.32 148 TYR B O 1
ATOM 2944 N N . ILE B 1 55 ? 35.254 15.155 33.551 1.00 34.95 149 ILE B N 1
ATOM 2945 C CA . ILE B 1 55 ? 34.114 14.460 32.959 1.00 33.21 149 ILE B CA 1
ATOM 2946 C C . ILE B 1 55 ? 33.420 15.359 31.934 1.00 34.55 149 ILE B C 1
ATOM 2947 O O . ILE B 1 55 ? 32.997 14.896 30.877 1.00 35.10 149 ILE B O 1
ATOM 2963 N N . GLU B 1 56 ? 33.328 16.652 32.237 1.00 33.43 150 GLU B N 1
ATOM 2964 C CA . GLU B 1 56 ? 32.595 17.564 31.377 1.00 40.92 150 GLU B CA 1
ATOM 2965 C C . GLU B 1 56 ? 33.356 17.910 30.090 1.00 38.33 150 GLU B C 1
ATOM 2966 O O . GLU B 1 56 ? 32.789 18.526 29.184 1.00 43.31 150 GLU B O 1
ATOM 2978 N N . THR B 1 57 ? 34.611 17.481 29.989 1.00 37.06 151 THR B N 1
ATOM 2979 C CA . THR B 1 57 ? 35.392 17.644 28.758 1.00 40.71 151 THR B CA 1
ATOM 2980 C C . THR B 1 57 ? 35.147 16.490 27.777 1.00 37.16 151 THR B C 1
ATOM 2981 O O . THR B 1 57 ? 35.473 16.590 26.595 1.00 40.99 151 THR B O 1
ATOM 2992 N N . GLY B 1 58 ? 34.573 15.398 28.275 1.00 33.58 152 GLY B N 1
ATOM 2993 C CA . GLY B 1 58 ? 34.303 14.234 27.451 1.00 32.03 152 GLY B CA 1
ATOM 2994 C C . GLY B 1 58 ? 32.852 14.147 27.003 1.00 34.35 152 GLY B C 1
ATOM 2995 O O . GLY B 1 58 ? 32.114 15.141 27.020 1.0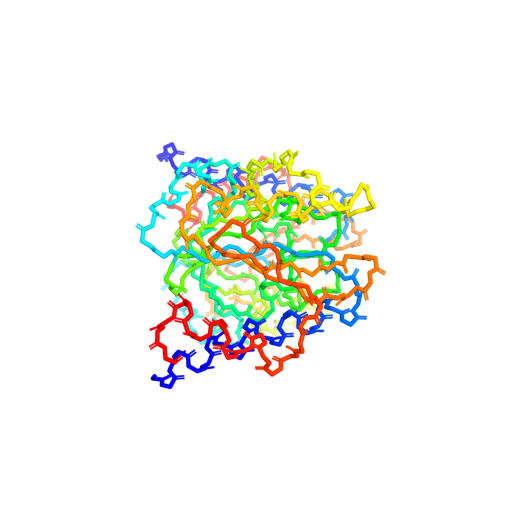0 33.05 152 GLY B O 1
ATOM 2999 N N . ILE B 1 59 ? 32.462 12.946 26.581 1.00 30.00 153 ILE B N 1
ATOM 3000 C CA . ILE B 1 59 ? 31.100 12.667 26.147 1.00 30.13 153 ILE B CA 1
ATOM 3001 C C . ILE B 1 59 ? 30.342 11.984 27.273 1.00 24.82 153 ILE B C 1
ATOM 3002 O O . ILE B 1 59 ? 30.708 10.894 27.703 1.00 27.52 153 ILE B O 1
ATOM 3018 N N . ALA B 1 60 ? 29.274 12.635 27.731 1.00 30.60 154 ALA B N 1
ATOM 3019 C CA . ALA B 1 60 ? 28.513 12.141 28.868 1.00 34.29 154 ALA B CA 1
ATOM 3020 C C . ALA B 1 60 ? 27.817 10.833 28.521 1.00 25.92 154 ALA B C 1
ATOM 3021 O O . ALA B 1 60 ? 27.137 10.732 27.488 1.00 30.61 154 ALA B O 1
ATOM 3028 N N . MET B 1 61 ? 27.978 9.841 29.389 1.00 30.16 155 MET B N 1
ATOM 3029 C CA . MET B 1 61 ? 27.354 8.536 29.181 1.00 30.14 155 MET B CA 1
ATOM 3030 C C . MET B 1 61 ? 26.425 8.126 30.327 1.00 34.62 155 MET B C 1
ATOM 3031 O O . MET B 1 61 ? 25.270 7.783 30.090 1.00 35.98 155 MET B O 1
ATOM 3045 N N . ASP B 1 62 ? 26.917 8.179 31.561 1.00 30.94 156 ASP B N 1
ATOM 3046 C CA . ASP B 1 62 ? 26.168 7.679 32.715 1.00 27.54 156 ASP B CA 1
ATOM 3047 C C . ASP B 1 62 ? 25.657 6.259 32.412 1.00 27.17 156 ASP B C 1
ATOM 3048 O O . ASP B 1 62 ? 24.475 5.947 32.589 1.00 31.94 156 ASP B O 1
ATOM 3057 N N . SER B 1 63 ? 26.573 5.416 31.948 1.00 29.05 157 SER B N 1
ATOM 3058 C CA . SER B 1 63 ? 26.246 4.090 31.435 1.00 27.46 157 SER B CA 1
ATOM 3059 C C . SER B 1 63 ? 26.674 2.980 32.372 1.00 33.25 157 SER B C 1
ATOM 3060 O O . SER B 1 63 ? 27.709 3.077 33.040 1.00 30.21 157 SER B O 1
ATOM 3068 N N . ASN B 1 64 ? 25.900 1.902 32.385 1.00 27.94 158 ASN B N 1
ATOM 3069 C CA . ASN B 1 64 ? 26.310 0.706 33.103 1.00 28.25 158 ASN B CA 1
ATOM 3070 C C . ASN B 1 64 ? 27.567 0.137 32.489 1.00 26.36 158 ASN B C 1
ATOM 3071 O O . ASN B 1 64 ? 27.834 0.310 31.294 1.00 29.22 158 ASN B O 1
ATOM 3082 N N . ILE B 1 65 ? 28.310 -0.572 33.328 1.00 28.44 159 ILE B N 1
ATOM 3083 C CA . ILE B 1 65 ? 29.594 -1.150 32.970 1.00 26.46 159 ILE B CA 1
ATOM 3084 C C . ILE B 1 65 ? 29.449 -2.590 32.491 1.00 29.21 159 ILE B C 1
ATOM 3085 O O . ILE B 1 65 ? 28.832 -3.417 33.158 1.00 31.38 159 ILE B O 1
ATOM 3101 N N . SER B 1 66 ? 30.031 -2.869 31.329 1.00 27.57 160 SER B N 1
ATOM 3102 C CA . SER B 1 66 ? 30.119 -4.219 30.796 1.00 27.91 160 SER B CA 1
ATOM 3103 C C . SER B 1 66 ? 31.448 -4.369 30.087 1.00 27.79 160 SER B C 1
ATOM 3104 O O . SER B 1 66 ? 32.037 -3.384 29.640 1.00 27.22 160 SER B O 1
ATOM 3112 N N . GLN B 1 67 ? 31.912 -5.608 29.986 1.00 29.96 161 GLN B N 1
ATOM 3113 C CA . GLN B 1 67 ? 33.108 -5.914 29.217 1.00 27.33 161 GLN B CA 1
ATOM 3114 C C . GLN B 1 67 ? 32.975 -5.418 27.780 1.00 29.08 161 GLN B C 1
ATOM 3115 O O . GLN B 1 67 ? 33.900 -4.814 27.223 1.00 26.71 161 GLN B O 1
ATOM 3129 N N . GLU B 1 68 ? 31.807 -5.668 27.191 1.00 28.80 162 GLU B N 1
ATOM 3130 C CA . GLU B 1 68 ? 31.566 -5.346 25.795 1.00 28.61 162 GLU B CA 1
ATOM 3131 C C . GLU B 1 68 ? 31.636 -3.836 25.542 1.00 27.29 162 GLU B C 1
ATOM 3132 O O . GLU B 1 68 ? 32.252 -3.394 24.571 1.00 28.96 162 GLU B O 1
ATOM 3144 N N . LEU B 1 69 ? 31.041 -3.044 26.429 1.00 26.36 163 LEU B N 1
ATOM 3145 C CA . LEU B 1 69 ? 31.014 -1.602 26.231 1.00 24.56 163 LEU B CA 1
ATOM 3146 C C . LEU B 1 69 ? 32.402 -1.013 26.434 1.00 24.37 163 LEU B C 1
ATOM 3147 O O . LEU B 1 69 ? 32.812 -0.130 25.691 1.00 25.33 163 LEU B O 1
ATOM 3163 N N . LEU B 1 70 ? 33.129 -1.512 27.431 1.00 23.48 164 LEU B N 1
ATOM 3164 C CA . LEU B 1 70 ? 34.491 -1.042 27.667 1.00 29.10 164 LEU B CA 1
ATOM 3165 C C . LEU B 1 70 ? 35.363 -1.247 26.430 1.00 30.72 164 LEU B C 1
ATOM 3166 O O . LEU B 1 70 ? 36.090 -0.344 26.017 1.00 29.19 164 LEU B O 1
ATOM 3182 N N . ILE B 1 71 ? 35.280 -2.428 25.831 1.00 27.07 165 ILE B N 1
ATOM 3183 C CA . ILE B 1 71 ? 36.040 -2.714 24.629 1.00 29.49 165 ILE B CA 1
ATOM 3184 C C . ILE B 1 71 ? 35.580 -1.845 23.459 1.00 32.82 165 ILE B C 1
ATOM 3185 O O . ILE B 1 71 ? 36.412 -1.303 22.739 1.00 31.97 165 ILE B O 1
ATOM 3201 N N . ASN B 1 72 ? 34.266 -1.710 23.278 1.00 29.57 166 ASN B N 1
ATOM 3202 C CA . ASN B 1 72 ? 33.710 -0.911 22.185 1.00 26.64 166 ASN B CA 1
ATOM 3203 C C . ASN B 1 72 ? 34.235 0.530 22.220 1.00 29.55 166 ASN B C 1
ATOM 3204 O O . ASN B 1 72 ? 34.561 1.103 21.184 1.00 31.47 166 ASN B O 1
ATOM 3215 N N . VAL B 1 73 ? 34.327 1.105 23.415 1.00 30.64 167 VAL B N 1
ATOM 3216 C CA . VAL B 1 73 ? 34.717 2.508 23.550 1.00 28.28 167 VAL B CA 1
ATOM 3217 C C . VAL B 1 73 ? 36.126 2.739 22.997 1.00 27.24 167 VAL B C 1
ATOM 3218 O O . VAL B 1 73 ? 36.396 3.775 22.380 1.00 27.94 167 VAL B O 1
ATOM 3231 N N . PHE B 1 74 ? 37.018 1.770 23.193 1.00 26.40 168 PHE B N 1
ATOM 3232 C CA . PHE B 1 74 ? 38.423 1.975 22.873 1.00 30.58 168 PHE B CA 1
ATOM 3233 C C . PHE B 1 74 ? 38.870 1.412 21.527 1.00 35.15 168 PHE B C 1
ATOM 3234 O O . PHE B 1 74 ? 40.051 1.482 21.194 1.00 33.93 168 PHE B O 1
ATOM 3251 N N . ILE B 1 75 ? 37.935 0.894 20.735 1.00 32.20 169 ILE B N 1
ATOM 3252 C CA . ILE B 1 75 ? 38.272 0.452 19.386 1.00 34.52 169 ILE B CA 1
ATOM 3253 C C . ILE B 1 75 ? 38.894 1.616 18.612 1.00 33.16 169 ILE B C 1
ATOM 3254 O O . ILE B 1 75 ? 38.348 2.722 18.604 1.00 31.22 169 ILE B O 1
ATOM 3270 N N . PRO B 1 76 ? 40.054 1.384 17.982 1.00 33.47 170 PRO B N 1
ATOM 3271 C CA . PRO B 1 76 ? 40.745 2.493 17.315 1.00 35.90 170 PRO B CA 1
ATOM 3272 C C . PRO B 1 76 ? 39.925 3.212 16.246 1.00 38.25 170 PRO B C 1
ATOM 3273 O O . PRO B 1 76 ? 39.079 2.611 15.566 1.00 37.61 170 PRO B O 1
ATOM 3284 N N . ASN B 1 77 ? 40.190 4.509 16.119 1.00 41.65 171 ASN B N 1
ATOM 3285 C CA . ASN B 1 77 ? 39.579 5.346 15.090 1.00 48.48 171 ASN B CA 1
ATOM 3286 C C . ASN B 1 77 ? 38.057 5.449 15.234 1.00 44.40 171 ASN B C 1
ATOM 3287 O O . ASN B 1 77 ? 37.349 5.647 14.248 1.00 52.66 171 ASN B O 1
ATOM 3298 N N . THR B 1 78 ? 37.563 5.311 16.465 1.00 49.17 172 THR B N 1
ATOM 3299 C CA . THR B 1 78 ? 36.150 5.551 16.765 1.00 41.96 172 THR B CA 1
ATOM 3300 C C . THR B 1 78 ? 36.022 6.861 17.530 1.00 47.03 172 THR B C 1
ATOM 3301 O O . THR B 1 78 ? 36.985 7.329 18.112 1.00 36.54 172 THR B O 1
ATOM 3312 N N . PRO B 1 79 ? 34.828 7.466 17.526 1.00 41.36 173 PRO B N 1
ATOM 3313 C CA . PRO B 1 79 ? 34.681 8.758 18.209 1.00 37.47 173 PRO B CA 1
ATOM 3314 C C . PRO B 1 79 ? 35.103 8.773 19.685 1.00 36.52 173 PRO B C 1
ATOM 3315 O O . PRO B 1 79 ? 35.636 9.779 20.146 1.00 41.79 173 PRO B O 1
ATOM 3326 N N . LEU B 1 80 ? 34.902 7.676 20.408 1.00 34.14 174 LEU B N 1
ATOM 3327 C CA . LEU B 1 80 ? 35.119 7.669 21.856 1.00 29.21 174 LEU B CA 1
ATOM 3328 C C . LEU B 1 80 ? 36.482 7.153 22.319 1.00 33.10 174 LEU B C 1
ATOM 3329 O O . LEU B 1 80 ? 36.778 7.174 23.514 1.00 29.92 174 LEU B O 1
ATOM 3345 N N . HIS B 1 81 ? 37.289 6.652 21.417 1.00 33.23 175 HIS B N 1
ATOM 3346 C CA . HIS B 1 81 ? 38.573 6.071 21.779 1.00 32.76 175 HIS B CA 1
ATOM 3347 C C . HIS B 1 81 ? 39.685 6.978 22.304 1.00 36.04 175 HIS B C 1
ATOM 3348 O O . HIS B 1 81 ? 40.518 6.559 23.037 1.00 33.86 175 HIS B O 1
ATOM 3362 N N . ASP B 1 82 ? 39.702 8.185 21.818 1.00 37.87 176 ASP B N 1
ATOM 3363 C CA . ASP B 1 82 ? 40.731 9.113 22.194 1.00 51.04 176 ASP B CA 1
ATOM 3364 C C . ASP B 1 82 ? 40.329 9.793 23.445 1.00 53.99 176 ASP B C 1
ATOM 3365 O O . ASP B 1 82 ? 39.366 10.486 23.471 1.00 77.08 176 ASP B O 1
ATOM 3374 N N . GLY B 1 83 ? 41.116 9.631 24.471 1.00 48.82 177 GLY B N 1
ATOM 3375 C CA . GLY B 1 83 ? 40.831 10.259 25.718 1.00 34.32 177 GLY B CA 1
ATOM 3376 C C . GLY B 1 83 ? 40.537 9.248 26.762 1.00 28.57 177 GLY B C 1
ATOM 3377 O O . GLY B 1 83 ? 40.608 8.084 26.537 1.00 32.03 177 GLY B O 1
ATOM 3381 N N . ALA B 1 84 ? 40.178 9.748 27.909 1.00 29.43 178 ALA B N 1
ATOM 3382 C CA . ALA B 1 84 ? 39.983 8.900 29.067 1.00 27.88 178 ALA B CA 1
ATOM 3383 C C . ALA B 1 84 ? 38.515 8.577 29.284 1.00 25.18 178 ALA B C 1
ATOM 3384 O O . ALA B 1 84 ? 37.641 9.447 29.145 1.00 26.72 178 ALA B O 1
ATOM 3391 N N . MET B 1 85 ? 38.267 7.317 29.624 1.00 24.65 179 MET B N 1
ATOM 3392 C CA . MET B 1 85 ? 37.020 6.924 30.244 1.00 23.22 179 MET B CA 1
ATOM 3393 C C . MET B 1 85 ? 37.125 7.266 31.722 1.00 26.53 179 MET B C 1
ATOM 3394 O O . MET B 1 85 ? 38.155 7.001 32.350 1.00 27.34 179 MET B O 1
ATOM 3408 N N . ILE B 1 86 ? 36.074 7.867 32.270 1.00 24.29 180 ILE B N 1
ATOM 3409 C CA . ILE B 1 86 ? 36.022 8.163 33.693 1.00 24.22 180 ILE B CA 1
ATOM 3410 C C . ILE B 1 86 ? 34.817 7.454 34.305 1.00 28.56 180 ILE B C 1
ATOM 3411 O O . ILE B 1 86 ? 33.676 7.622 33.860 1.00 29.35 180 ILE B O 1
ATOM 3427 N N . ILE B 1 87 ? 35.109 6.644 35.316 1.00 24.09 181 ILE B N 1
ATOM 3428 C CA . ILE B 1 87 ? 34.116 5.849 36.021 1.00 23.67 181 ILE B CA 1
ATOM 3429 C C . ILE B 1 87 ? 33.890 6.422 37.412 1.00 30.72 181 ILE B C 1
ATOM 3430 O O . ILE B 1 87 ? 34.833 6.758 38.138 1.00 31.62 181 ILE B O 1
ATOM 3446 N N . GLN B 1 88 ? 32.613 6.541 37.750 1.00 26.68 182 GLN B N 1
ATOM 3447 C CA . GLN B 1 88 ? 32.149 7.093 39.009 1.00 26.87 182 GLN B CA 1
ATOM 3448 C C . GLN B 1 88 ? 31.241 6.056 39.661 1.00 31.92 182 GLN B C 1
ATOM 3449 O O . GLN B 1 88 ? 30.116 5.853 39.212 1.00 30.89 182 GLN B O 1
ATOM 3463 N N . GLY B 1 89 ? 31.728 5.383 40.696 1.00 35.16 183 GLY B N 1
ATOM 3464 C CA . GLY B 1 89 ? 30.970 4.301 41.299 1.00 34.35 183 GLY B CA 1
ATOM 3465 C C . GLY B 1 89 ? 30.758 3.171 40.310 1.00 34.76 183 GLY B C 1
ATOM 3466 O O . GLY B 1 89 ? 31.721 2.630 39.764 1.00 34.32 183 GLY B O 1
ATOM 3470 N N . THR B 1 90 ? 29.498 2.824 40.062 1.00 31.07 184 THR B N 1
ATOM 3471 C CA . THR B 1 90 ? 29.164 1.717 39.173 1.00 28.94 184 THR B CA 1
ATOM 3472 C C . THR B 1 90 ? 28.788 2.187 37.768 1.00 32.68 184 THR B C 1
ATOM 3473 O O . THR B 1 90 ? 28.267 1.409 36.966 1.00 35.41 184 THR B O 1
ATOM 3484 N N . LYS B 1 91 ? 29.069 3.426 37.451 1.00 29.43 185 LYS B N 1
ATOM 3485 C CA . LYS B 1 91 ? 28.750 3.971 36.166 1.00 28.21 185 LYS B CA 1
ATOM 3486 C C . LYS B 1 91 ? 29.905 4.579 35.407 1.00 28.60 185 LYS B C 1
ATOM 3487 O O . LYS B 1 91 ? 30.798 5.117 35.971 1.00 27.97 185 LYS B O 1
ATOM 3506 N N . ILE B 1 92 ? 29.817 4.519 34.095 1.00 26.44 186 ILE B N 1
ATOM 3507 C CA . ILE B 1 92 ? 30.748 5.169 33.239 1.00 24.75 186 ILE B CA 1
ATOM 3508 C C . ILE B 1 92 ? 30.209 6.585 33.127 1.00 27.01 186 ILE B C 1
ATOM 3509 O O . ILE B 1 92 ? 29.179 6.815 32.567 1.00 27.93 186 ILE B O 1
ATOM 3525 N N . ALA B 1 93 ? 30.934 7.533 33.674 1.00 24.31 187 ALA B N 1
ATOM 3526 C CA . ALA B 1 93 ? 30.473 8.911 33.670 1.00 26.39 187 ALA B CA 1
ATOM 3527 C C . ALA B 1 93 ? 30.618 9.525 32.289 1.00 26.02 187 ALA B C 1
ATOM 3528 O O . ALA B 1 93 ? 29.709 10.209 31.804 1.00 29.23 187 ALA B O 1
ATOM 3535 N N . ALA B 1 94 ? 31.757 9.269 31.656 1.00 28.14 188 ALA B N 1
ATOM 3536 C CA . ALA B 1 94 ? 32.048 9.848 30.353 1.00 27.40 188 ALA B CA 1
ATOM 3537 C C . ALA B 1 94 ? 33.169 9.082 29.672 1.00 23.18 188 ALA B C 1
ATOM 3538 O O . ALA B 1 94 ? 33.901 8.335 30.320 1.00 25.26 188 ALA B O 1
ATOM 3545 N N . ALA B 1 95 ? 33.286 9.271 28.361 1.00 29.03 189 ALA B N 1
ATOM 3546 C CA . ALA B 1 95 ? 34.436 8.794 27.600 1.00 26.33 189 ALA B CA 1
ATOM 3547 C C . ALA B 1 95 ? 35.016 9.954 26.809 1.00 32.87 189 ALA B C 1
ATOM 3548 O O . ALA B 1 95 ? 34.394 11.008 26.681 1.00 31.21 189 ALA B O 1
ATOM 3555 N N . ALA B 1 96 ? 36.225 9.752 26.298 1.00 28.57 190 ALA B N 1
ATOM 3556 C CA . ALA B 1 96 ? 36.932 10.756 25.512 1.00 30.91 190 ALA B CA 1
ATOM 3557 C C . ALA B 1 96 ? 37.137 12.063 26.280 1.00 29.37 190 ALA B C 1
ATOM 3558 O O . ALA B 1 96 ? 37.068 13.140 25.696 1.00 31.59 190 ALA B O 1
ATOM 3565 N N . SER B 1 97 ? 37.399 11.950 27.583 1.00 28.02 191 SER B N 1
ATOM 3566 C CA . SER B 1 97 ? 37.730 13.091 28.423 1.00 27.17 191 SER B CA 1
ATOM 3567 C C . SER B 1 97 ? 39.204 13.464 28.263 1.00 30.77 191 SER B C 1
ATOM 3568 O O . SER B 1 97 ? 40.032 12.606 27.942 1.00 29.48 191 SER B O 1
ATOM 3576 N N . TYR B 1 98 ? 39.508 14.739 28.480 1.00 31.78 192 TYR B N 1
ATOM 3577 C CA . TYR B 1 98 ? 40.876 15.244 28.378 1.00 39.82 192 TYR B CA 1
ATOM 3578 C C . TYR B 1 98 ? 41.501 15.383 29.755 1.00 47.08 192 TYR B C 1
ATOM 3579 O O . TYR B 1 98 ? 41.074 16.210 30.556 1.00 65.16 192 TYR B O 1
ATOM 3597 N N . LEU B 1 99 ? 42.511 14.562 30.023 1.00 40.15 193 LEU B N 1
ATOM 3598 C CA . LEU B 1 99 ? 43.271 14.664 31.259 1.00 34.71 193 LEU B CA 1
ATOM 3599 C C . LEU B 1 99 ? 44.484 15.541 31.029 1.00 31.91 193 LEU B C 1
ATOM 3600 O O . LEU B 1 99 ? 44.962 15.655 29.903 1.00 38.54 193 LEU B O 1
ATOM 3616 N N . PRO B 1 100 ? 45.000 16.155 32.099 1.00 35.13 194 PRO B N 1
ATOM 3617 C CA . PRO B 1 100 ? 46.269 16.885 32.001 1.00 37.40 194 PRO B CA 1
ATOM 3618 C C . PRO B 1 100 ? 47.446 15.939 31.792 1.00 35.16 194 PRO B C 1
ATOM 3619 O O . PRO B 1 100 ? 47.343 14.769 32.152 1.00 36.73 194 PRO B O 1
ATOM 3630 N N . LEU B 1 101 ? 48.522 16.436 31.191 1.00 36.45 195 LEU B N 1
ATOM 3631 C CA . LEU B 1 101 ? 49.702 15.624 30.906 1.00 41.61 195 LEU B CA 1
ATOM 3632 C C . LEU B 1 101 ? 50.835 15.966 31.859 1.00 38.09 195 LEU B C 1
ATOM 3633 O O . LEU B 1 101 ? 51.269 17.114 31.931 1.00 40.35 195 LEU B O 1
ATOM 3649 N N . SER B 1 102 ? 51.337 14.964 32.571 1.00 35.44 196 SER B N 1
ATOM 3650 C CA . SER B 1 102 ? 52.474 15.181 33.474 1.00 38.44 196 SER B CA 1
ATOM 3651 C C . SER B 1 102 ? 53.748 15.638 32.756 1.00 46.06 196 SER B C 1
ATOM 3652 O O . SER B 1 102 ? 54.024 15.224 31.630 1.00 43.29 196 SER B O 1
ATOM 3660 N N . ASP B 1 103 ? 54.517 16.497 33.428 1.00 41.39 197 ASP B N 1
ATOM 3661 C CA . ASP B 1 103 ? 55.826 16.941 32.946 1.00 44.49 197 ASP B CA 1
ATOM 3662 C C . ASP B 1 103 ? 56.972 16.205 33.634 1.00 45.35 197 ASP B C 1
ATOM 3663 O O . ASP B 1 103 ? 58.138 16.587 33.489 1.00 50.58 197 ASP B O 1
ATOM 3672 N N . SER B 1 104 ? 56.642 15.166 34.391 1.00 44.05 198 SER B N 1
ATOM 3673 C CA . SER B 1 104 ? 57.649 14.405 35.120 1.00 43.93 198 SER B CA 1
ATOM 3674 C C . SER B 1 104 ? 58.711 13.829 34.187 1.00 46.14 198 SER B C 1
ATOM 3675 O O . SER B 1 104 ? 58.377 13.165 33.206 1.00 45.77 198 SER B O 1
ATOM 3683 N N . PRO B 1 105 ? 59.996 14.082 34.486 1.00 48.77 199 PRO B N 1
ATOM 3684 C CA . PRO B 1 105 ? 61.038 13.432 33.684 1.00 61.11 199 PRO B CA 1
ATOM 3685 C C . PRO B 1 105 ? 61.136 11.922 33.936 1.00 73.20 199 PRO B C 1
ATOM 3686 O O . PRO B 1 105 ? 61.797 11.232 33.159 1.00 75.10 199 PRO B O 1
ATOM 3697 N N . LYS B 1 106 ? 60.507 11.418 34.999 1.00 68.03 200 LYS B N 1
ATOM 3698 C CA . LYS B 1 106 ? 60.523 9.980 35.269 1.00 65.95 200 LYS B CA 1
ATOM 3699 C C . LYS B 1 106 ? 59.793 9.227 34.171 1.00 64.74 200 LYS B C 1
ATOM 3700 O O . LYS B 1 106 ? 60.110 8.077 33.869 1.00 82.88 200 LYS B O 1
ATOM 3719 N N . ILE B 1 107 ? 58.797 9.882 33.586 1.00 55.11 201 ILE B N 1
ATOM 3720 C CA . ILE B 1 107 ? 58.066 9.297 32.477 1.00 68.18 201 ILE B CA 1
ATOM 3721 C C . ILE B 1 107 ? 58.983 9.303 31.271 1.00 72.27 201 ILE B C 1
ATOM 3722 O O . ILE B 1 107 ? 59.243 10.355 30.681 1.00 76.97 201 ILE B O 1
ATOM 3738 N N . SER B 1 108 ? 59.494 8.121 30.937 1.00 72.03 202 SER B N 1
ATOM 3739 C CA . SER B 1 108 ? 60.376 7.951 29.794 1.00 82.68 202 SER B CA 1
ATOM 3740 C C . SER B 1 108 ? 59.813 8.667 28.575 1.00 76.97 202 SER B C 1
ATOM 3741 O O . SER B 1 108 ? 58.629 8.543 28.261 1.00 88.70 202 SER B O 1
ATOM 3749 N N . LYS B 1 109 ? 60.668 9.431 27.902 1.00 68.64 203 LYS B N 1
ATOM 3750 C CA . LYS B 1 109 ? 60.282 10.148 26.692 1.00 72.63 203 LYS B CA 1
ATOM 3751 C C . LYS B 1 109 ? 59.715 9.182 25.656 1.00 76.27 203 LYS B C 1
ATOM 3752 O O . LYS B 1 109 ? 59.071 9.594 24.690 1.00 89.78 203 LYS B O 1
ATOM 3771 N N . SER B 1 110 ? 59.967 7.895 25.870 1.00 69.50 204 SER B N 1
ATOM 3772 C CA . SER B 1 110 ? 59.399 6.843 25.047 1.00 71.86 204 SER B CA 1
ATOM 3773 C C . SER B 1 110 ? 57.897 6.675 25.245 1.00 73.72 204 SER B C 1
ATOM 3774 O O . SER B 1 110 ? 57.167 6.405 24.289 1.00 81.12 204 SER B O 1
ATOM 3782 N N . LEU B 1 111 ? 57.439 6.818 26.487 1.00 64.76 205 LEU B N 1
ATOM 3783 C CA . LEU B 1 111 ? 56.052 6.507 26.829 1.00 58.61 205 LEU B CA 1
ATOM 3784 C C . LEU B 1 111 ? 55.071 7.460 26.160 1.00 60.94 205 LEU B C 1
ATOM 3785 O O . LEU B 1 111 ? 55.352 8.644 25.979 1.00 56.70 205 LEU B O 1
ATOM 3801 N N . GLY B 1 112 ? 53.909 6.927 25.801 1.00 79.39 206 GLY B N 1
ATOM 3802 C CA . GLY B 1 112 ? 52.944 7.670 25.017 1.00 81.75 206 GLY B CA 1
ATOM 3803 C C . GLY B 1 112 ? 52.143 8.675 25.817 1.00 70.39 206 GLY B C 1
ATOM 3804 O O . GLY B 1 112 ? 52.318 8.827 27.027 1.00 52.26 206 GLY B O 1
ATOM 3808 N N . THR B 1 113 ? 51.249 9.364 25.119 1.00 58.81 207 THR B N 1
ATOM 3809 C CA . THR B 1 113 ? 50.431 10.405 25.716 1.00 53.67 207 THR B CA 1
ATOM 3810 C C . THR B 1 113 ? 49.527 9.842 26.811 1.00 37.40 207 THR B C 1
ATOM 3811 O O . THR B 1 113 ? 49.233 10.524 27.791 1.00 40.18 207 THR B O 1
ATOM 3822 N N . ARG B 1 114 ? 49.103 8.592 26.652 1.00 35.92 208 ARG B N 1
ATOM 3823 C CA . ARG B 1 114 ? 48.173 7.987 27.604 1.00 37.85 208 ARG B CA 1
ATOM 3824 C C . ARG B 1 114 ? 48.812 7.866 28.975 1.00 33.29 208 ARG B C 1
ATOM 3825 O O . ARG B 1 114 ? 48.167 8.097 29.996 1.00 32.60 208 ARG B O 1
ATOM 3846 N N . HIS B 1 115 ? 50.084 7.489 28.994 1.00 35.91 209 HIS B N 1
ATOM 3847 C CA . HIS B 1 115 ? 50.798 7.354 30.250 1.00 35.11 209 HIS B CA 1
ATOM 3848 C C . HIS B 1 115 ? 50.978 8.717 30.900 1.00 31.13 209 HIS B C 1
ATOM 3849 O O . HIS B 1 115 ? 50.814 8.857 32.110 1.00 29.84 209 HIS B O 1
ATOM 3863 N N . ARG B 1 116 ? 51.297 9.722 30.092 1.00 33.27 210 ARG B N 1
ATOM 3864 C CA . ARG B 1 116 ? 51.478 11.073 30.609 1.00 39.63 210 ARG B CA 1
ATOM 3865 C C . ARG B 1 116 ? 50.166 11.584 31.183 1.00 31.04 210 ARG B C 1
ATOM 3866 O O . ARG B 1 116 ? 50.162 12.265 32.208 1.00 31.47 210 ARG B O 1
ATOM 3887 N N . ALA B 1 117 ? 49.059 11.241 30.522 1.00 29.88 211 ALA B N 1
ATOM 3888 C CA . ALA B 1 117 ? 47.723 11.602 30.994 1.00 32.27 211 ALA B CA 1
ATOM 3889 C C . ALA B 1 117 ? 47.390 10.914 32.311 1.00 28.25 211 ALA B C 1
ATOM 3890 O O . ALA B 1 117 ? 46.889 11.550 33.236 1.00 31.18 211 ALA B O 1
ATOM 3897 N N . ALA B 1 118 ? 47.682 9.619 32.396 1.00 30.11 212 ALA B N 1
ATOM 3898 C CA . ALA B 1 118 ? 47.408 8.856 33.612 1.00 26.31 212 ALA B CA 1
ATOM 3899 C C . ALA B 1 118 ? 48.198 9.398 34.809 1.00 25.70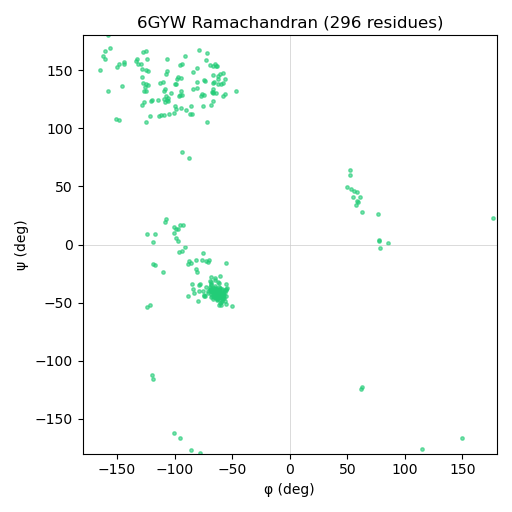 212 ALA B C 1
ATOM 3900 O O . ALA B 1 118 ? 47.683 9.470 35.920 1.00 27.94 212 ALA B O 1
ATOM 3907 N N . VAL B 1 119 ? 49.455 9.762 34.590 1.00 30.32 213 VAL B N 1
ATOM 3908 C CA . VAL B 1 119 ? 50.252 10.310 35.677 1.00 26.37 213 VAL B CA 1
ATOM 3909 C C . VAL B 1 119 ? 49.724 11.694 35.989 1.00 28.10 213 VAL B C 1
ATOM 3910 O O . VAL B 1 119 ? 49.572 12.057 37.157 1.00 31.19 213 VAL B O 1
ATOM 3923 N N . GLY B 1 120 ? 49.422 12.448 34.936 1.00 34.94 214 GLY B N 1
ATOM 3924 C CA . GLY B 1 120 ? 48.859 13.778 35.072 1.00 37.97 214 GLY B CA 1
ATOM 3925 C C . GLY B 1 120 ? 47.667 13.844 36.006 1.00 30.18 214 GLY B C 1
ATOM 3926 O O . GLY B 1 120 ? 47.655 14.645 36.936 1.00 34.67 214 GLY B O 1
ATOM 3930 N N . ILE B 1 121 ? 46.666 12.995 35.779 1.00 29.82 215 ILE B N 1
ATOM 3931 C CA . ILE B 1 121 ? 45.464 13.050 36.595 1.00 30.98 215 ILE B CA 1
ATOM 3932 C C . ILE B 1 121 ? 45.781 12.596 38.024 1.00 30.88 215 ILE B C 1
ATOM 3933 O O . ILE B 1 121 ? 45.155 13.057 38.981 1.00 32.41 215 ILE B O 1
ATOM 3949 N N . SER B 1 122 ? 46.787 11.736 38.166 1.00 29.70 216 SER B N 1
ATOM 3950 C CA A SER B 1 122 ? 47.167 11.217 39.473 0.37 30.30 216 SER B CA 1
ATOM 3951 C CA B SER B 1 122 ? 47.171 11.215 39.476 0.63 32.29 216 SER B CA 1
ATOM 3952 C C . SER B 1 122 ? 47.936 12.256 40.288 1.00 36.99 216 SER B C 1
ATOM 3953 O O . SER B 1 122 ? 48.062 12.133 41.504 1.00 32.59 216 SER B O 1
ATOM 3968 N N . GLU B 1 123 ? 48.454 13.278 39.611 1.00 32.66 217 GLU B N 1
ATOM 3969 C CA . GLU B 1 123 ? 49.169 14.357 40.280 1.00 38.25 217 GLU B CA 1
ATOM 3970 C C . GLU B 1 123 ? 48.220 15.391 40.888 1.00 43.05 217 GLU B C 1
ATOM 3971 O O . GLU B 1 123 ? 48.596 16.092 41.825 1.00 46.29 217 GLU B O 1
ATOM 3983 N N . VAL B 1 124 ? 47.000 15.479 40.355 1.00 38.92 218 VAL B N 1
ATOM 3984 C CA . VAL B 1 124 ? 46.035 16.507 40.760 1.00 40.98 218 VAL B CA 1
ATOM 3985 C C . VAL B 1 124 ? 44.780 15.913 41.401 1.00 41.17 218 VAL B C 1
ATOM 3986 O O . VAL B 1 124 ? 43.802 16.624 41.637 1.00 42.98 218 VAL B O 1
ATOM 3999 N N . SER B 1 125 ? 44.809 14.615 41.679 1.00 41.03 219 SER B N 1
ATOM 4000 C CA . SER B 1 125 ? 43.664 13.933 42.272 1.00 40.02 219 SER B CA 1
ATOM 4001 C C . SER B 1 125 ? 44.099 12.633 42.921 1.00 44.10 219 SER B C 1
ATOM 4002 O O . SER B 1 125 ? 45.210 12.160 42.685 1.00 33.51 219 SER B O 1
ATOM 4010 N N . ASP B 1 126 ? 43.213 12.050 43.725 1.00 29.99 220 ASP B N 1
ATOM 4011 C CA . ASP B 1 126 ? 43.460 10.732 44.309 1.00 30.93 220 ASP B CA 1
ATOM 4012 C C . ASP B 1 126 ? 42.887 9.583 43.470 1.00 30.74 220 ASP B C 1
ATOM 4013 O O . ASP B 1 126 ? 42.764 8.459 43.957 1.00 32.75 220 ASP B O 1
ATOM 4022 N N . ALA B 1 127 ? 42.568 9.853 42.208 1.00 30.91 221 ALA B N 1
ATOM 4023 C CA . ALA B 1 127 ? 42.017 8.827 41.328 1.00 28.03 221 ALA B CA 1
ATOM 4024 C C . ALA B 1 127 ? 42.984 7.663 41.081 1.00 27.33 221 ALA B C 1
ATOM 4025 O O . ALA B 1 127 ? 44.213 7.802 41.178 1.00 27.26 221 ALA B O 1
ATOM 4032 N N . PHE B 1 128 ? 42.404 6.507 40.781 1.00 31.36 222 PHE B N 1
ATOM 4033 C CA . PHE B 1 128 ? 43.145 5.312 40.392 1.00 27.32 222 PHE B CA 1
ATOM 4034 C C . PHE B 1 128 ? 42.908 5.101 38.907 1.00 25.90 222 PHE B C 1
ATOM 4035 O O . PHE B 1 128 ? 41.763 5.005 38.473 1.00 25.80 222 PHE B O 1
ATOM 4052 N N . THR B 1 129 ? 43.982 5.053 38.124 1.00 24.51 223 THR B N 1
ATOM 4053 C CA . THR B 1 129 ? 43.855 4.977 36.667 1.00 25.55 223 THR B CA 1
ATOM 4054 C C . THR B 1 129 ? 44.570 3.765 36.100 1.00 23.25 223 THR B C 1
ATOM 4055 O O . THR B 1 129 ? 45.682 3.438 36.526 1.00 24.65 223 THR B O 1
ATOM 4066 N N . VAL B 1 130 ? 43.927 3.090 35.148 1.00 21.72 224 VAL B N 1
ATOM 4067 C CA . VAL B 1 130 ? 44.580 1.996 34.435 1.00 25.65 224 VAL B CA 1
ATOM 4068 C C . VAL B 1 130 ? 44.863 2.407 32.997 1.00 23.59 224 VAL B C 1
A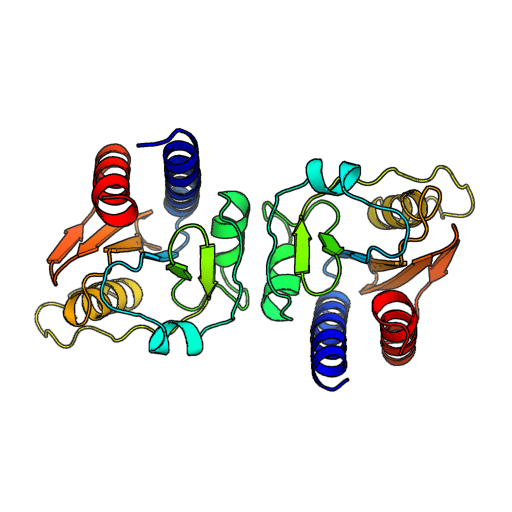TOM 4069 O O . VAL B 1 130 ? 44.062 3.086 32.352 1.00 23.63 224 VAL B O 1
ATOM 4082 N N . ILE B 1 131 ? 46.035 2.005 32.517 1.00 23.48 225 ILE B N 1
ATOM 4083 C CA . ILE B 1 131 ? 46.450 2.252 31.148 1.00 24.53 225 ILE B CA 1
ATOM 4084 C C . ILE B 1 131 ? 46.817 0.926 30.500 1.00 27.67 225 ILE B C 1
ATOM 4085 O O . ILE B 1 131 ? 47.535 0.120 31.090 1.00 29.45 225 ILE B O 1
ATOM 4101 N N . VAL B 1 132 ? 46.307 0.697 29.302 1.00 25.31 226 VAL B N 1
ATOM 4102 C CA . VAL B 1 132 ? 46.816 -0.368 28.445 1.00 24.25 226 VAL B CA 1
ATOM 4103 C C . VAL B 1 132 ? 47.612 0.276 27.329 1.00 24.92 226 VAL B C 1
ATOM 4104 O O . VAL B 1 132 ? 47.121 1.167 26.642 1.00 26.58 226 VAL B O 1
ATOM 4117 N N . SER B 1 133 ? 48.871 -0.139 27.183 1.00 27.68 227 SER B N 1
ATOM 4118 C CA . SER B 1 133 ? 49.719 0.382 26.126 1.00 31.38 227 SER B CA 1
ATOM 4119 C C . SER B 1 133 ? 49.383 -0.220 24.777 1.00 33.26 227 SER B C 1
ATOM 4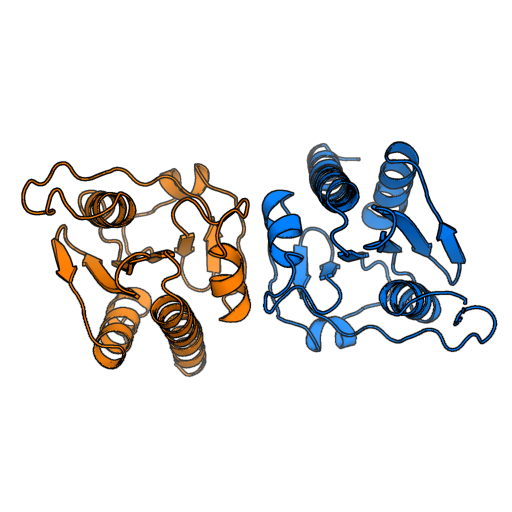120 O O . SER B 1 133 ? 49.331 -1.443 24.636 1.00 32.96 227 SER B O 1
ATOM 4128 N N . GLU B 1 134 ? 49.187 0.637 23.778 1.00 30.55 228 GLU B N 1
ATOM 4129 C CA . GLU B 1 134 ? 48.902 0.158 22.435 1.00 34.93 228 GLU B CA 1
ATOM 4130 C C . GLU B 1 134 ? 50.160 -0.362 21.746 1.00 42.34 228 GLU B C 1
ATOM 4131 O O . GLU B 1 134 ? 50.076 -1.025 20.717 1.00 45.85 228 GLU B O 1
ATOM 4143 N N . GLU B 1 135 ? 51.328 -0.074 22.309 1.00 42.89 229 GLU B N 1
ATOM 4144 C CA . GLU B 1 135 ? 52.561 -0.606 21.744 1.00 38.84 229 GLU B CA 1
ATOM 4145 C C . GLU B 1 135 ? 52.922 -1.983 22.301 1.00 38.48 229 GLU B C 1
ATOM 4146 O O . GLU B 1 135 ? 53.308 -2.882 21.550 1.00 46.68 229 GLU B O 1
ATOM 4158 N N . THR B 1 136 ? 52.805 -2.142 23.613 1.00 34.68 230 THR B N 1
ATOM 4159 C CA . THR B 1 136 ? 53.289 -3.343 24.286 1.00 37.89 230 THR B CA 1
ATOM 4160 C C . THR B 1 136 ? 52.173 -4.227 24.809 1.00 34.97 230 THR B C 1
ATOM 4161 O O . THR B 1 136 ? 52.376 -5.421 25.031 1.00 41.49 230 THR B O 1
ATOM 4172 N N . GLY B 1 137 ? 51.009 -3.629 25.036 1.00 33.93 231 GLY B N 1
ATOM 4173 C CA . GLY B 1 137 ? 49.903 -4.326 25.665 1.00 33.64 231 GLY B CA 1
ATOM 4174 C C . GLY B 1 137 ? 50.101 -4.439 27.166 1.00 35.70 231 GLY B C 1
ATOM 4175 O O . GLY B 1 137 ? 49.297 -5.061 27.860 1.00 41.11 231 GLY B O 1
ATOM 4179 N N . ASP B 1 138 ? 51.167 -3.832 27.684 1.00 31.31 232 ASP B N 1
ATOM 4180 C CA . ASP B 1 138 ? 51.390 -3.838 29.125 1.00 29.84 232 ASP B CA 1
ATOM 4181 C C . ASP B 1 138 ? 50.264 -3.113 29.858 1.00 30.59 232 ASP B C 1
ATOM 4182 O O . ASP B 1 138 ? 49.749 -2.103 29.381 1.00 33.46 232 ASP B O 1
ATOM 4191 N N . ILE B 1 139 ? 49.900 -3.639 31.022 1.00 27.93 233 ILE B N 1
ATOM 4192 C CA . ILE B 1 139 ? 48.954 -2.989 31.920 1.00 24.22 233 ILE B CA 1
ATOM 4193 C C . ILE B 1 139 ? 49.740 -2.213 32.970 1.00 29.01 233 ILE B C 1
ATOM 4194 O O . ILE B 1 139 ? 50.634 -2.769 33.620 1.00 27.73 233 ILE B O 1
ATOM 4210 N N . SER B 1 140 ? 49.418 -0.932 33.121 1.00 28.79 234 SER B N 1
ATOM 4211 C CA . SER B 1 140 ? 50.010 -0.102 34.160 1.00 24.20 234 SER B CA 1
ATOM 4212 C C . SER B 1 140 ? 48.911 0.671 34.875 1.00 28.06 234 SER B C 1
ATOM 4213 O O . SER B 1 140 ? 47.802 0.826 34.346 1.00 26.99 234 SER B O 1
ATOM 4221 N N . VAL B 1 141 ? 49.213 1.133 36.084 1.00 26.07 235 VAL B N 1
ATOM 4222 C CA . VAL B 1 141 ? 48.269 1.948 36.833 1.00 23.57 235 VAL B CA 1
ATOM 4223 C C . VAL B 1 141 ? 48.954 3.165 37.426 1.00 27.83 235 VAL B C 1
ATOM 4224 O O . VAL B 1 141 ? 50.171 3.190 37.571 1.00 29.00 235 VAL B O 1
ATOM 4237 N N . THR B 1 142 ? 48.172 4.194 37.729 1.00 25.56 236 THR B N 1
ATOM 4238 C CA . THR B 1 142 ? 48.696 5.334 38.478 1.00 26.28 236 THR B CA 1
ATOM 4239 C C . THR B 1 142 ? 47.801 5.621 39.663 1.00 27.89 236 THR B C 1
ATOM 4240 O O . THR B 1 142 ? 46.581 5.484 39.588 1.00 26.89 236 THR B O 1
ATOM 4251 N N . PHE B 1 143 ? 48.436 6.028 40.752 1.00 27.81 237 PHE B N 1
ATOM 4252 C CA . PHE B 1 143 ? 47.751 6.617 41.884 1.00 29.87 237 PHE B CA 1
ATOM 4253 C C . PHE B 1 143 ? 48.811 7.281 42.747 1.00 29.33 237 PHE B C 1
ATOM 4254 O O . PHE B 1 143 ? 49.973 6.869 42.736 1.00 31.35 237 PHE B O 1
ATOM 4271 N N . ASP B 1 144 ? 48.412 8.340 43.442 1.00 34.93 238 ASP B N 1
ATOM 4272 C CA . ASP B 1 144 ? 49.306 9.092 44.319 1.00 38.69 238 ASP B CA 1
ATOM 4273 C C . ASP B 1 144 ? 50.527 9.632 43.572 1.00 44.75 238 ASP B C 1
ATOM 4274 O O . ASP B 1 144 ? 51.626 9.695 44.127 1.00 40.97 238 ASP B O 1
ATOM 4283 N N . GLY B 1 145 ? 50.329 10.000 42.309 1.00 36.29 239 GLY B N 1
ATOM 4284 C CA . GLY B 1 145 ? 51.351 10.684 41.537 1.00 40.61 239 GLY B CA 1
ATOM 4285 C C . GLY B 1 145 ? 52.361 9.793 40.841 1.00 38.38 239 GLY B C 1
ATOM 4286 O O . GLY B 1 145 ? 53.271 10.298 40.185 1.00 45.09 239 GLY B O 1
ATOM 4290 N N . LYS B 1 146 ? 52.214 8.478 40.975 1.00 35.65 240 LYS B N 1
ATOM 4291 C CA . LYS B 1 146 ? 53.242 7.549 40.502 1.00 34.41 240 LYS B CA 1
ATOM 4292 C C . LYS B 1 146 ? 52.712 6.470 39.557 1.00 31.44 240 LYS B C 1
ATOM 4293 O O . LYS B 1 146 ? 51.714 5.807 39.838 1.00 34.75 240 LYS B O 1
ATOM 4312 N N . LEU B 1 147 ? 53.415 6.301 38.443 1.00 31.70 241 LEU B N 1
ATOM 4313 C CA . LEU B 1 147 ? 53.172 5.215 37.511 1.00 27.31 241 LEU B CA 1
ATOM 4314 C C . LEU B 1 147 ? 53.745 3.894 38.029 1.00 29.51 241 LEU B C 1
ATOM 4315 O O . LEU B 1 147 ? 54.917 3.818 38.404 1.00 30.74 241 LEU B O 1
ATOM 4331 N N . ARG B 1 148 ? 52.914 2.866 38.052 1.00 28.44 242 ARG B N 1
ATOM 4332 C CA . ARG B 1 148 ? 53.293 1.529 38.449 1.00 26.64 242 ARG B CA 1
ATOM 4333 C C . ARG B 1 148 ? 53.174 0.711 37.190 1.00 26.19 242 ARG B C 1
ATOM 4334 O O . ARG B 1 148 ? 52.122 0.483 36.702 1.00 27.62 242 ARG B O 1
ATOM 4355 N N . ARG B 1 149 ? 54.295 0.285 36.677 1.00 28.38 243 ARG B N 1
ATOM 4356 C CA . ARG B 1 149 ? 54.350 -0.375 35.406 1.00 30.36 243 ARG B CA 1
ATOM 4357 C C . ARG B 1 149 ? 54.317 -1.860 35.232 1.00 27.75 243 ARG B C 1
ATOM 4358 O O . ARG B 1 149 ? 54.877 -2.596 35.993 1.00 30.36 243 ARG B O 1
ATOM 4379 N N . ASP B 1 150 ? 53.636 -2.254 34.170 1.00 28.99 244 ASP B N 1
ATOM 4380 C CA . ASP B 1 150 ? 53.654 -3.640 33.705 1.00 31.51 244 ASP B CA 1
ATOM 4381 C C . ASP B 1 150 ? 53.317 -4.638 34.809 1.00 29.31 244 ASP B C 1
ATOM 4382 O O . ASP B 1 150 ? 54.111 -5.525 35.122 1.00 30.52 244 ASP B O 1
ATOM 4391 N N . ILE B 1 151 ? 52.125 -4.494 35.382 1.00 28.21 245 ILE B N 1
ATOM 4392 C CA . ILE B 1 151 ? 51.684 -5.393 36.441 1.00 30.24 245 ILE B CA 1
ATOM 4393 C C . ILE B 1 151 ? 50.928 -6.570 35.839 1.00 30.89 245 ILE B C 1
ATOM 4394 O O . ILE B 1 151 ? 50.480 -6.511 34.693 1.00 29.40 245 ILE B O 1
ATOM 4410 N N . SER B 1 152 ? 50.789 -7.635 36.620 1.00 29.39 246 SER B N 1
ATOM 4411 C CA . SER B 1 152 ? 50.106 -8.836 36.156 1.00 29.04 246 SER B CA 1
ATOM 4412 C C . SER B 1 152 ? 48.598 -8.659 36.208 1.00 26.94 246 SER B C 1
ATOM 4413 O O . SER B 1 152 ? 48.097 -7.759 36.881 1.00 28.03 246 SER B O 1
ATOM 4421 N N . ASN B 1 153 ? 47.891 -9.560 35.576 1.00 35.73 247 ASN B N 1
ATOM 4422 C CA . ASN B 1 153 ? 46.461 -9.528 35.586 1.00 38.44 247 ASN B CA 1
ATOM 4423 C C . ASN B 1 153 ? 45.904 -9.668 36.979 1.00 29.71 247 ASN B C 1
ATOM 4424 O O . ASN B 1 153 ? 44.964 -9.039 37.340 1.00 35.30 247 ASN B O 1
ATOM 4435 N N . GLU B 1 154 ? 46.514 -10.537 37.749 1.00 34.66 248 GLU B N 1
ATOM 4436 C CA . GLU B 1 154 ? 46.065 -10.849 39.094 1.00 36.19 248 GLU B CA 1
ATOM 4437 C C . GLU B 1 154 ? 46.276 -9.649 40.015 1.00 33.36 248 GLU B C 1
ATOM 4438 O O . GLU B 1 154 ? 45.407 -9.312 40.819 1.00 33.68 248 GLU B O 1
ATOM 4450 N N . ILE B 1 155 ? 47.428 -8.999 39.896 1.00 31.29 249 ILE B N 1
ATOM 4451 C CA . ILE B 1 155 ? 47.695 -7.814 40.701 1.00 30.63 249 ILE B CA 1
ATOM 4452 C C . ILE B 1 155 ? 46.792 -6.644 40.287 1.00 29.91 249 ILE B C 1
ATOM 4453 O O . ILE B 1 155 ? 46.318 -5.888 41.143 1.00 27.83 249 ILE B O 1
ATOM 4469 N N . PHE B 1 156 ? 46.538 -6.484 38.990 1.00 27.71 250 PHE B N 1
ATOM 4470 C CA . PHE B 1 156 ? 45.609 -5.447 38.561 1.00 27.81 250 PHE B CA 1
ATOM 4471 C C . PHE B 1 156 ? 44.237 -5.635 39.220 1.00 26.23 250 PHE B C 1
ATOM 4472 O O . PHE B 1 156 ? 43.662 -4.682 39.740 1.00 27.37 250 PHE B O 1
ATOM 4489 N N . GLU B 1 157 ? 43.730 -6.864 39.213 1.00 26.67 251 GLU B N 1
ATOM 4490 C CA . GLU B 1 157 ? 42.428 -7.148 39.815 1.00 34.03 251 GLU B CA 1
ATOM 4491 C C . GLU B 1 157 ? 42.434 -6.829 41.301 1.00 34.56 251 GLU B C 1
ATOM 4492 O O . GLU B 1 157 ? 41.468 -6.295 41.837 1.00 30.03 251 GLU B O 1
ATOM 4504 N N . GLU B 1 158 ? 43.536 -7.148 41.968 1.00 29.43 252 GLU B N 1
ATOM 4505 C CA . GLU B 1 158 ? 43.644 -6.879 43.392 1.00 30.69 252 GLU B CA 1
ATOM 4506 C C . GLU B 1 158 ? 43.663 -5.374 43.673 1.00 29.22 252 GLU B C 1
ATOM 4507 O O . GLU B 1 158 ? 42.943 -4.886 44.555 1.00 31.79 252 GLU B O 1
ATOM 4519 N N . LEU B 1 159 ? 44.473 -4.634 42.923 1.00 28.54 253 LEU B N 1
ATOM 4520 C CA . LEU B 1 159 ? 44.576 -3.192 43.128 1.00 27.56 253 LEU B CA 1
ATOM 4521 C C . LEU B 1 159 ? 43.281 -2.485 42.744 1.00 26.67 253 LEU B C 1
ATOM 4522 O O . LEU B 1 159 ? 42.846 -1.559 43.429 1.00 27.71 253 LEU B O 1
ATOM 4538 N N . LEU B 1 160 ? 42.656 -2.928 41.659 1.00 26.98 254 LEU B N 1
ATOM 4539 C CA . LEU B 1 160 ? 41.398 -2.337 41.224 1.00 29.73 254 LEU B CA 1
ATOM 4540 C C . LEU B 1 160 ? 40.332 -2.466 42.306 1.00 27.65 254 LEU B C 1
ATOM 4541 O O . LEU B 1 160 ? 39.677 -1.485 42.645 1.00 31.22 254 LEU B O 1
ATOM 4557 N N . ALA B 1 161 ? 40.163 -3.675 42.838 1.00 27.69 255 ALA B N 1
ATOM 4558 C CA . ALA B 1 161 ? 39.182 -3.934 43.889 1.00 31.97 255 ALA B CA 1
ATOM 4559 C C . ALA B 1 161 ? 39.429 -3.025 45.091 1.00 39.67 255 ALA B C 1
ATOM 4560 O O . ALA B 1 161 ? 38.504 -2.443 45.656 1.00 37.34 255 ALA B O 1
ATOM 4567 N N . GLU B 1 162 ? 40.698 -2.900 45.460 1.00 32.68 256 GLU B N 1
ATOM 4568 C CA . GLU B 1 162 ? 41.112 -2.089 46.593 1.00 33.70 256 GLU B CA 1
ATOM 4569 C C . GLU B 1 162 ? 40.748 -0.617 46.395 1.00 34.35 256 GLU B C 1
ATOM 4570 O O . GLU B 1 162 ? 40.120 -0.002 47.252 1.00 38.29 256 GLU B O 1
ATOM 4582 N N . HIS B 1 163 ? 41.134 -0.055 45.255 1.00 33.54 257 HIS B N 1
ATOM 4583 C CA . HIS B 1 163 ? 40.957 1.375 45.005 1.00 29.70 257 HIS B CA 1
ATOM 4584 C C . HIS B 1 163 ? 39.536 1.760 44.616 1.00 32.69 257 HIS B C 1
ATOM 4585 O O . HIS B 1 163 ? 39.065 2.837 44.965 1.00 35.18 257 HIS B O 1
ATOM 4599 N N . TRP B 1 164 ? 38.859 0.880 43.895 1.00 31.25 258 TRP B N 1
ATOM 4600 C CA . TRP B 1 164 ? 37.519 1.169 43.400 1.00 31.82 258 TRP B CA 1
ATOM 4601 C C . TRP B 1 164 ? 36.455 0.985 44.476 1.00 34.86 258 TRP B C 1
ATOM 4602 O O . TRP B 1 164 ? 35.609 1.860 44.677 1.00 38.38 258 TRP B O 1
ATOM 4623 N N . PHE B 1 165 ? 36.511 -0.149 45.172 1.00 32.33 259 PHE B N 1
ATOM 4624 C CA . PHE B 1 165 ? 35.466 -0.556 46.106 1.00 42.04 259 PHE B CA 1
ATOM 4625 C C . PHE B 1 165 ? 35.959 -0.699 47.551 1.00 46.44 259 PHE B C 1
ATOM 4626 O O . PHE B 1 165 ? 35.156 -0.744 48.478 1.00 47.46 259 PHE B O 1
ATOM 4643 N N . GLY B 1 166 ? 37.271 -0.781 47.746 1.00 42.95 260 GLY B N 1
ATOM 4644 C CA . GLY B 1 166 ? 37.819 -0.971 49.078 1.00 45.44 260 GLY B CA 1
ATOM 4645 C C . GLY B 1 166 ? 37.687 -2.401 49.575 1.00 56.58 260 GLY B C 1
ATOM 4646 O O . GLY B 1 166 ? 37.647 -2.639 50.783 1.00 76.72 260 GLY B O 1
ATOM 4650 N N . THR B 1 167 ? 37.620 -3.351 48.643 1.00 67.04 261 THR B N 1
ATOM 4651 C CA . THR B 1 167 ? 37.514 -4.773 48.975 1.00 79.71 261 THR B CA 1
ATOM 4652 C C . THR B 1 167 ? 38.765 -5.527 48.542 1.00 68.30 261 THR B C 1
ATOM 4653 O O . THR B 1 167 ? 39.532 -5.043 47.714 1.00 41.98 261 THR B O 1
#

Radius of gyration: 20.61 Å; Cα contacts (8 Å, |Δi|>4): 686; chains: 2; bounding box: 58×36×49 Å

Sequence (301 aa):
YSKDEEKLIQSVSKAVQYMAKRRIGALIVFEKETGLQDYIETGIAMDSNISQELLINVFIPNTPLHDGAMIIQGTKIAAAASYLPLSDSPKISSLGTRHRAAVGISEVSDAFTVIVSEETGDISVTFDGKLRRDISNEIFEELLAEHWFGSKDEEKLIQSVSKAVQYMAKRRIGALIVFEKETGLQDYIETGIAMDSNISQELLINVFIPNTPLHDGAMIIQGTKIAAAASYLPLSDSPKISKSLGTRHRAAVGISSEVSDAFTVIVSEETGDISVTFDGKLRRDISNEIFEELLAEHWFGT

Solvent-accessible surface area: 14010 Å² total; per-residue (Å²): 137,56,165,110,47,95,142,24,13,86,12,0,1,111,0,0,43,66,0,12,143,124,120,15,4,2,8,0,0,3,37,88,159,54,56,1,124,112,49,22,141,77,16,42,58,0,58,0,51,13,10,37,53,0,0,4,1,0,2,30,73,136,10,54,0,42,110,25,0,0,0,0,59,46,76,45,0,12,0,0,20,2,132,9,25,76,1,131,34,116,185,41,49,118,52,43,103,56,30,76,8,0,1,2,0,4,80,86,15,29,0,3,0,1,0,1,13,96,160,74,9,50,9,3,7,0,45,75,33,147,29,127,167,93,20,53,52,118,60,1,45,103,22,0,9,87,32,24,45,73,92,168,109,51,106,146,22,14,76,12,0,0,110,0,0,50,89,0,19,172,161,140,16,4,1,5,0,0,0,37,77,167,52,57,0,125,112,56,19,122,66,16,45,60,0,61,0,52,16,14,57,50,0,0,9,2,0,2,32,71,140,9,48,0,35,94,25,0,0,0,1,67,44,78,44,0,12,0,0,14,1,165,18,49,75,4,123,34,118,171,11,45,189,103,32,40,90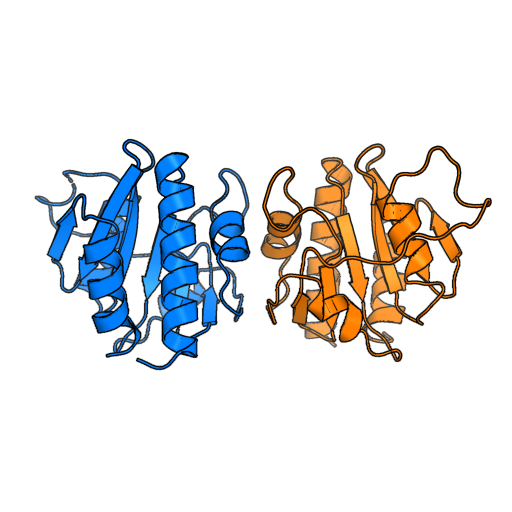,44,16,86,7,0,4,2,0,5,89,83,16,35,0,0,0,1,0,0,13,103,133,72,8,48,8,3,0,0,24,98,20,104,38,82,137,92,31,52,57,124,79,2,44,108,34,0,13,93,22,24,47,65,90